Protein AF-A0AAD7RV57-F1 (afdb_monomer)

Sequence (319 aa):
MTLAKDLRTLCASGGFTLTKWTSHNRKVLMSIPEEQRAKETKNLDLSSEALPVERALGIQWDTETDAFTYSIKLPDKPMTRRGILAVVNSIYDPLGLLAPVILPAKLLLKDLCKEQSGWDEDISEKHAEDWKGWTEDVTYLSNFQVNRCLKPADFGTHCFSAVAPLLGCLRVTIPRLELTAAVVAVKIDKMLHQELQVPLQPSTFWTDSTTVLRYIDNDTARFKTFVANRINVIREATKPSQWKYVRTTENPADLPSRGLKAKSLAQSRTWIDGPSFLLNNECDWPSNPCKGRKAFKTTLRSRTRRQSTQSKSKRTKNQ

InterPro domains:
  IPR008042 Retrotransposon Pao-like, RNAseH-like domain [PF05380] (80-152)
  IPR008042 Retrotransposon Pao-like, RNAseH-like domain [PF05380] (164-209)

Foldseek 3Di:
DVVLVVVQVVCVVVVDHAAQDAALDLVSVVVDDLRRHRPQPSPDPSVPDAGDFDDDPNFTARSPQQKTADQQDFDDAAQFLQRLVNRLVVGDDPPCLCLLLSLQSVVLSVVQVVDPDDRPDHDDPVSVVVSVVSVVQQNLSRLAIDRNDPQDPPNDQEAAAEQEQADPDDDPDPPLVQLVSLLVSLVVVVVCCVPDPGHYDDYAYEDQDPVNLCLLPDPDDDDDPSSVVSSCSNVVRDHSVSYFYDHCVQRLSCSSVVHDGSNVSSVDCCNPVGGPCVVPPPVSDDHHPDDDPDPPPPPPPDPPPDDDPDDDDDDDDDD

Solvent-accessible surface area (backbone atoms only — not comparable to full-atom values): 19426 Å² total; per-residue (Å²): 106,66,66,65,55,50,51,50,52,57,36,43,76,74,74,40,82,80,61,59,50,81,63,58,45,58,72,52,50,70,74,47,59,57,90,30,30,22,84,83,58,43,83,52,54,77,90,82,54,82,58,58,76,46,71,56,100,83,38,40,27,35,27,63,81,41,23,35,42,39,86,66,78,77,67,93,58,60,72,15,59,50,30,49,52,52,43,61,67,67,60,83,57,94,83,51,84,53,35,30,48,52,39,48,57,55,49,49,53,55,54,56,70,71,46,92,70,58,56,84,37,75,57,57,71,70,58,47,53,57,48,51,61,44,62,66,34,50,48,38,33,52,71,27,71,44,68,65,62,90,71,52,95,81,57,62,87,60,43,85,41,74,51,68,34,74,63,46,71,79,96,72,65,68,71,62,54,51,42,48,26,51,39,50,39,52,52,51,51,52,47,48,66,71,69,44,96,59,63,63,45,85,59,41,36,49,40,60,48,69,65,51,53,50,57,60,65,48,88,82,70,89,60,59,69,73,59,40,55,44,44,47,61,40,55,77,77,44,59,58,87,35,56,40,47,37,56,67,94,55,38,47,43,39,41,34,61,72,42,40,55,24,59,52,55,49,72,44,56,42,78,78,76,38,48,72,56,75,80,46,59,80,90,72,42,73,73,62,82,77,90,71,92,68,80,84,78,82,75,75,80,74,82,74,81,79,77,83,82,78,84,87,83,78,89,87,82,87,132

Nearest PDB structures (foldseek):
  3hst-assembly4_D  TM=6.458E-01  e=9.819E-01  Mycobacterium tuberculosis
  3aly-assembly1_A  TM=7.111E-01  e=1.300E+00  Sulfurisphaera tokodaii str. 7
  2ehg-assembly1_A  TM=6.676E-01  e=2.412E+00  Sulfurisphaera tokodaii str. 7
  3ij6-assembly2_D  TM=2.768E-01  e=4.476E+00  Lactobacillus acidophilus

pLDDT: mean 80.18, std 18.53, range [30.14, 96.25]

Organism: NCBI:txid143900

Secondary structure (DSSP, 8-state):
-HHHHHHHHHHHHTT-----B--S-HHHHHTS-GGGB-TTTTT--TTTSPPPEEEETTEEEETTTTEEE----PPP--SBHHHHHHHHHHS--TT-TTHHHHHHHHHHHHHHTTSS--TTSBPPHHHHHHHHHHHHHHGGGGG-EEES-SS-TT--S-B--EE-------SS-HHHHHHHHHHHHHHHHHHHHHH--S-BPPPEEEES-HHHHHHHH-SS----HHHHHHHHHHHHH--GGGEEE--TTT-GGGHHHH---HHHHHH--HHHH--GGGGS-GGGSPPPPP-----------------------------

Radius of gyration: 27.33 Å; Cα contacts (8 Å, |Δi|>4): 360; chains: 1; bounding box: 65×41×107 Å

Mean predicted aligned error: 10.88 Å

Structure (mmCIF, N/CA/C/O backbone):
data_AF-A0AAD7RV57-F1
#
_entry.id   AF-A0AAD7RV57-F1
#
loop_
_atom_site.group_PDB
_atom_site.id
_atom_site.type_symbol
_atom_site.label_atom_id
_atom_site.label_alt_id
_atom_site.label_comp_id
_atom_site.label_asym_id
_atom_site.label_entity_id
_atom_site.label_seq_id
_atom_site.pdbx_PDB_ins_code
_atom_site.Cartn_x
_atom_site.Cartn_y
_atom_site.Cartn_z
_atom_site.occupancy
_atom_site.B_iso_or_equiv
_atom_site.auth_seq_id
_atom_site.auth_comp_id
_atom_site.auth_asym_id
_atom_site.auth_atom_id
_atom_site.pdbx_PDB_model_num
ATOM 1 N N . MET A 1 1 ? 18.052 -3.430 -23.032 1.00 62.06 1 MET A N 1
ATOM 2 C CA . MET A 1 1 ? 17.769 -4.172 -24.284 1.00 62.06 1 MET A CA 1
ATOM 3 C C . MET A 1 1 ? 18.071 -5.664 -24.152 1.00 62.06 1 MET A C 1
ATOM 5 O O . MET A 1 1 ? 17.270 -6.447 -24.639 1.00 62.06 1 MET A O 1
ATOM 9 N N . THR A 1 2 ? 19.140 -6.065 -23.453 1.00 80.56 2 THR A N 1
ATOM 10 C CA . THR A 1 2 ? 19.534 -7.476 -23.246 1.00 80.56 2 THR A CA 1
ATOM 11 C C . THR A 1 2 ? 18.401 -8.346 -22.689 1.00 80.56 2 THR A C 1
ATOM 13 O O . THR A 1 2 ? 17.998 -9.292 -23.347 1.00 80.56 2 THR A O 1
ATOM 16 N N . LEU A 1 3 ? 17.756 -7.926 -21.591 1.00 85.62 3 LEU A N 1
ATOM 17 C CA . LEU A 1 3 ? 16.675 -8.693 -20.952 1.00 85.62 3 LEU A CA 1
ATOM 18 C C . LEU A 1 3 ? 15.520 -9.071 -21.898 1.00 85.62 3 LEU A C 1
ATOM 20 O O . LEU A 1 3 ? 15.051 -10.203 -21.875 1.00 85.62 3 LEU A O 1
ATOM 24 N N . ALA A 1 4 ? 15.058 -8.142 -22.742 1.00 88.94 4 ALA A N 1
ATOM 25 C CA . ALA A 1 4 ? 13.959 -8.416 -23.670 1.00 88.94 4 ALA A CA 1
ATOM 26 C C . ALA A 1 4 ? 14.358 -9.456 -24.731 1.00 88.94 4 ALA A C 1
ATOM 28 O O . ALA A 1 4 ? 13.564 -10.327 -25.082 1.00 88.94 4 ALA A O 1
ATOM 29 N N . LYS A 1 5 ? 15.604 -9.392 -25.216 1.00 89.12 5 LYS A N 1
ATOM 30 C CA . LYS A 1 5 ? 16.160 -10.368 -26.159 1.00 89.12 5 LYS A CA 1
ATOM 31 C C . LYS A 1 5 ? 16.337 -11.740 -25.503 1.00 89.12 5 LYS A C 1
ATOM 33 O O . LYS A 1 5 ? 15.949 -12.747 -26.097 1.00 89.12 5 LYS A O 1
ATOM 38 N N . ASP A 1 6 ? 16.877 -11.770 -24.290 1.00 91.56 6 ASP A N 1
ATOM 39 C CA . ASP A 1 6 ? 17.134 -13.002 -23.544 1.00 91.56 6 ASP A CA 1
ATOM 40 C C . ASP A 1 6 ? 15.821 -13.721 -23.219 1.00 91.56 6 ASP A C 1
ATOM 42 O O . ASP A 1 6 ? 15.696 -14.912 -23.490 1.00 91.56 6 ASP A O 1
ATOM 46 N N . LEU A 1 7 ? 14.800 -12.987 -22.756 1.00 91.88 7 LEU A N 1
ATOM 47 C CA . LEU A 1 7 ? 13.459 -13.527 -22.505 1.00 91.88 7 LEU A CA 1
ATOM 48 C C . LEU A 1 7 ? 12.824 -14.116 -23.765 1.00 91.88 7 LEU A C 1
ATOM 50 O O . LEU A 1 7 ? 12.290 -15.221 -23.722 1.00 91.88 7 LEU A O 1
ATOM 54 N N . ARG A 1 8 ? 12.898 -13.412 -24.902 1.00 92.81 8 ARG A N 1
ATOM 55 C CA . ARG A 1 8 ? 12.378 -13.930 -26.179 1.00 92.81 8 ARG A CA 1
ATOM 56 C C . ARG A 1 8 ? 13.078 -15.222 -26.583 1.00 92.81 8 ARG A C 1
ATOM 58 O O . ARG A 1 8 ? 12.408 -16.159 -26.997 1.00 92.81 8 ARG A O 1
ATOM 65 N N . THR A 1 9 ? 14.399 -15.272 -26.436 1.00 93.06 9 THR A N 1
ATOM 66 C CA . THR A 1 9 ? 15.207 -16.446 -26.793 1.00 93.06 9 THR A CA 1
ATOM 67 C C . THR A 1 9 ? 14.899 -17.630 -25.873 1.00 93.06 9 THR A C 1
ATOM 69 O O . THR A 1 9 ? 14.686 -18.741 -26.353 1.00 93.06 9 THR A O 1
ATOM 72 N N . LEU A 1 10 ? 14.812 -17.387 -24.562 1.00 94.44 10 LEU A N 1
ATOM 73 C CA . LEU A 1 10 ? 14.512 -18.402 -23.553 1.00 94.44 10 LEU A CA 1
ATOM 74 C C . LEU A 1 10 ? 13.093 -18.964 -23.695 1.00 94.44 10 LEU A C 1
ATOM 76 O O . LEU A 1 10 ? 12.896 -20.171 -23.642 1.00 94.44 10 LEU A O 1
ATOM 80 N N . CYS A 1 11 ? 12.085 -18.114 -23.890 1.00 93.50 11 CYS A N 1
ATOM 81 C CA . CYS A 1 11 ? 10.720 -18.594 -24.095 1.00 93.50 11 CYS A CA 1
ATOM 82 C C . CYS A 1 11 ? 10.583 -19.339 -25.429 1.00 93.50 11 CYS A C 1
ATOM 84 O O . CYS A 1 11 ? 9.924 -20.378 -25.475 1.00 93.50 11 CYS A O 1
ATOM 86 N N . ALA A 1 12 ? 11.257 -18.869 -26.485 1.00 93.62 12 ALA A N 1
ATOM 87 C CA . ALA A 1 12 ? 11.251 -19.537 -27.782 1.00 93.62 12 ALA A CA 1
ATOM 88 C C . ALA A 1 12 ? 11.889 -20.933 -27.729 1.00 93.62 12 ALA A C 1
ATOM 90 O O . ALA A 1 12 ? 11.384 -21.838 -28.389 1.00 93.62 12 ALA A O 1
ATOM 91 N N . SER A 1 13 ? 12.936 -21.148 -26.919 1.00 95.00 13 SER A N 1
ATOM 92 C CA . SER A 1 13 ? 13.522 -22.488 -26.746 1.00 95.00 13 SER A CA 1
ATOM 93 C C . SER A 1 13 ? 12.560 -23.475 -26.072 1.00 95.00 13 SER A C 1
ATOM 95 O O . SER A 1 13 ? 12.643 -24.674 -26.321 1.00 95.00 13 SER A O 1
ATOM 97 N N . GLY A 1 14 ? 11.606 -22.973 -25.283 1.00 93.88 14 GLY A N 1
ATOM 98 C CA . GLY A 1 14 ? 10.484 -23.740 -24.739 1.00 93.88 14 GLY A CA 1
ATOM 99 C C . GLY A 1 14 ? 9.255 -23.823 -25.656 1.00 93.88 14 GLY A C 1
ATOM 100 O O . GLY A 1 14 ? 8.228 -24.338 -25.225 1.00 93.88 14 GLY A O 1
ATOM 101 N N . GLY A 1 15 ? 9.315 -23.296 -26.886 1.00 93.50 15 GLY A N 1
ATOM 102 C CA . GLY A 1 15 ? 8.188 -23.265 -27.827 1.00 93.50 15 GLY A CA 1
ATOM 103 C C . GLY A 1 15 ? 7.163 -22.149 -27.577 1.00 93.50 15 GLY A C 1
ATOM 104 O O . GLY A 1 15 ? 6.107 -22.128 -28.208 1.00 93.50 15 GLY A O 1
ATOM 105 N N . PHE A 1 16 ? 7.454 -21.198 -26.685 1.00 93.88 16 PHE A N 1
ATOM 106 C CA . PHE A 1 16 ? 6.561 -20.088 -26.357 1.00 93.88 16 PHE A CA 1
ATOM 107 C C . PHE A 1 16 ? 6.946 -18.815 -27.113 1.00 93.88 16 PHE A C 1
ATOM 109 O O . PHE A 1 16 ? 8.045 -18.282 -26.958 1.00 93.88 16 PHE A O 1
ATOM 116 N N . THR A 1 17 ? 6.003 -18.265 -27.880 1.00 91.75 17 THR A N 1
ATOM 117 C CA . THR A 1 17 ? 6.162 -16.942 -28.501 1.00 91.75 17 THR A CA 1
ATOM 118 C C . THR A 1 17 ? 5.508 -15.880 -27.627 1.00 91.75 17 THR A C 1
ATOM 120 O O . THR A 1 17 ? 4.286 -15.840 -27.488 1.00 91.75 17 THR A O 1
ATOM 123 N N . LEU A 1 18 ? 6.322 -15.003 -27.040 1.00 90.94 18 LEU A N 1
ATOM 124 C CA . LEU A 1 18 ? 5.828 -13.875 -26.253 1.00 90.94 18 LEU A CA 1
ATOM 125 C C . LEU A 1 18 ? 5.182 -12.828 -27.169 1.00 90.94 18 LEU A C 1
ATOM 127 O O . LEU A 1 18 ? 5.792 -12.380 -28.140 1.00 90.94 18 LEU A O 1
ATOM 131 N N . THR A 1 19 ? 3.963 -12.419 -26.830 1.00 90.38 19 THR A N 1
ATOM 132 C CA . THR A 1 19 ? 3.172 -11.409 -27.551 1.00 90.38 19 THR A CA 1
ATOM 133 C C . THR A 1 19 ? 2.664 -10.347 -26.577 1.00 90.38 19 THR A C 1
ATOM 135 O O . THR A 1 19 ? 2.817 -10.497 -25.365 1.00 90.38 19 THR A O 1
ATOM 138 N N . LYS A 1 20 ? 2.046 -9.282 -27.104 1.00 88.06 20 LYS A N 1
ATOM 139 C CA . LYS A 1 20 ? 1.523 -8.141 -26.336 1.00 88.06 20 LYS A CA 1
ATOM 140 C C . LYS A 1 20 ? 2.600 -7.417 -25.522 1.00 88.06 20 LYS A C 1
ATOM 142 O O . LYS A 1 20 ? 2.400 -7.082 -24.358 1.00 88.06 20 LYS A O 1
ATOM 147 N N . TRP A 1 21 ? 3.761 -7.198 -26.134 1.00 90.38 21 TRP A N 1
ATOM 148 C CA . TRP A 1 21 ? 4.841 -6.441 -25.512 1.00 90.38 21 TRP A CA 1
ATOM 149 C C . TRP A 1 21 ? 4.466 -4.968 -25.341 1.00 90.38 21 TRP A C 1
ATOM 151 O O . TRP A 1 21 ? 4.062 -4.312 -26.301 1.00 90.38 21 TRP A O 1
ATOM 161 N N . THR A 1 22 ? 4.709 -4.460 -24.136 1.00 88.56 22 THR A N 1
ATOM 162 C CA . THR A 1 22 ? 4.532 -3.061 -23.738 1.00 88.56 22 THR A CA 1
ATOM 163 C C . THR A 1 22 ? 5.742 -2.637 -22.903 1.00 88.56 22 THR A C 1
ATOM 165 O O . THR A 1 22 ? 6.264 -3.426 -22.113 1.00 88.56 22 THR A O 1
ATOM 168 N N . SER A 1 23 ? 6.223 -1.403 -23.062 1.00 88.88 23 SER A N 1
ATOM 169 C CA . SER A 1 23 ? 7.308 -0.853 -22.244 1.00 88.88 23 SER A CA 1
ATOM 170 C C . SER A 1 23 ? 7.237 0.666 -22.206 1.00 88.88 23 SER A C 1
ATOM 172 O O . SER A 1 23 ? 6.900 1.275 -23.215 1.00 88.88 23 SER A O 1
ATOM 174 N N . HIS A 1 24 ? 7.661 1.273 -21.095 1.00 87.81 24 HIS A N 1
ATOM 175 C CA . HIS A 1 24 ? 7.904 2.717 -21.055 1.00 87.81 24 HIS A CA 1
ATOM 176 C C . HIS A 1 24 ? 9.093 3.129 -21.939 1.00 87.81 24 HIS A C 1
ATOM 178 O O . HIS A 1 24 ? 9.282 4.294 -22.283 1.00 87.81 24 HIS A O 1
ATOM 184 N N . ASN A 1 25 ? 9.999 2.190 -22.241 1.00 88.62 25 ASN A N 1
ATOM 185 C CA . ASN A 1 25 ? 11.234 2.499 -22.939 1.00 88.62 25 ASN A CA 1
ATOM 186 C C . ASN A 1 25 ? 11.037 2.292 -24.441 1.00 88.62 25 ASN A C 1
ATOM 188 O O . ASN A 1 25 ? 11.063 1.160 -24.932 1.00 88.62 25 ASN A O 1
ATOM 192 N N . ARG A 1 26 ? 10.913 3.399 -25.180 1.00 89.06 26 ARG A N 1
ATOM 193 C CA . ARG A 1 26 ? 10.733 3.403 -26.641 1.00 89.06 26 ARG A CA 1
ATOM 194 C C . ARG A 1 26 ? 11.808 2.591 -27.373 1.00 89.06 26 ARG A C 1
ATOM 196 O O . ARG A 1 26 ? 11.480 1.835 -28.280 1.00 89.06 26 ARG A O 1
ATOM 203 N N . LYS A 1 27 ? 13.072 2.635 -26.924 1.00 88.88 27 LYS A N 1
ATOM 204 C CA . LYS A 1 27 ? 14.164 1.835 -27.522 1.00 88.88 27 LYS A CA 1
ATOM 205 C C . LYS A 1 27 ? 13.927 0.333 -27.360 1.00 88.88 27 LYS A C 1
ATOM 207 O O . LYS A 1 27 ? 14.255 -0.445 -28.249 1.00 88.88 27 LYS A O 1
ATOM 212 N N . VAL A 1 28 ? 13.355 -0.083 -26.227 1.00 89.56 28 VAL A N 1
ATOM 213 C CA . VAL A 1 28 ? 12.977 -1.485 -26.005 1.00 89.56 28 VAL A CA 1
ATOM 214 C C . VAL A 1 28 ? 11.819 -1.865 -26.924 1.00 89.56 28 VAL A C 1
ATOM 216 O O . VAL A 1 28 ? 11.938 -2.879 -27.603 1.00 89.56 28 VAL A O 1
ATOM 219 N N . LEU A 1 29 ? 10.761 -1.051 -27.023 1.00 88.62 29 LEU A N 1
ATOM 220 C CA . LEU A 1 29 ? 9.632 -1.314 -27.930 1.00 88.62 29 LEU A CA 1
ATOM 221 C C . LEU A 1 29 ? 10.055 -1.410 -29.400 1.00 88.62 29 LEU A C 1
ATOM 223 O O . LEU A 1 29 ? 9.644 -2.342 -30.087 1.00 88.62 29 LEU A O 1
ATOM 227 N N . MET A 1 30 ? 10.929 -0.511 -29.862 1.00 87.81 30 MET A N 1
ATOM 228 C CA . MET A 1 30 ? 11.472 -0.536 -31.227 1.00 87.81 30 MET A CA 1
ATOM 229 C C . MET A 1 30 ? 12.250 -1.826 -31.529 1.00 87.81 30 MET A C 1
ATOM 231 O O . MET A 1 30 ? 12.250 -2.290 -32.664 1.00 87.81 30 MET A O 1
ATOM 235 N N . SER A 1 31 ? 12.878 -2.443 -30.521 1.00 90.44 31 SER A N 1
ATOM 236 C CA . SER A 1 31 ? 13.574 -3.731 -30.681 1.00 90.44 31 SER A CA 1
ATOM 237 C C . SER A 1 31 ? 12.637 -4.948 -30.781 1.00 90.44 31 SER A C 1
ATOM 239 O O . SER A 1 31 ? 13.087 -6.055 -31.099 1.00 90.44 31 SER A O 1
ATOM 241 N N . ILE A 1 32 ? 11.342 -4.770 -30.496 1.00 90.75 32 ILE A N 1
ATOM 242 C CA . ILE A 1 32 ? 10.323 -5.818 -30.597 1.00 90.75 32 ILE A CA 1
ATOM 243 C C . ILE A 1 32 ? 9.623 -5.735 -31.967 1.00 90.75 32 ILE A C 1
ATOM 245 O O . ILE A 1 32 ? 9.208 -4.637 -32.353 1.00 90.75 32 ILE A O 1
ATOM 249 N N . PRO A 1 33 ? 9.442 -6.865 -32.684 1.00 89.38 33 PRO A N 1
ATOM 250 C CA . PRO A 1 33 ? 8.653 -6.915 -33.917 1.00 89.38 33 PRO A CA 1
ATOM 251 C C . PRO A 1 33 ? 7.221 -6.421 -33.707 1.00 89.38 33 PRO A C 1
ATOM 253 O O . PRO A 1 33 ? 6.613 -6.710 -32.675 1.00 89.38 33 PRO A O 1
ATOM 256 N N . GLU A 1 34 ? 6.668 -5.708 -34.684 1.00 86.25 34 GLU A N 1
ATOM 257 C CA . GLU A 1 34 ? 5.338 -5.089 -34.597 1.00 86.25 34 GLU A CA 1
ATOM 258 C C . GLU A 1 34 ? 4.221 -6.102 -34.344 1.00 86.25 34 GLU A C 1
ATOM 260 O O . GLU A 1 34 ? 3.280 -5.829 -33.600 1.00 86.25 34 GLU A O 1
ATOM 265 N N . GLU A 1 35 ? 4.347 -7.318 -34.870 1.00 86.94 35 GLU A N 1
ATOM 266 C CA . GLU A 1 35 ? 3.370 -8.391 -34.684 1.00 86.94 35 GLU A CA 1
ATOM 267 C C . GLU A 1 35 ? 3.291 -8.867 -33.230 1.00 86.94 35 GLU A C 1
ATOM 269 O O . GLU A 1 35 ? 2.273 -9.423 -32.817 1.00 86.94 35 GLU A O 1
ATOM 274 N N . GLN A 1 36 ? 4.358 -8.647 -32.456 1.00 88.00 36 GLN A N 1
ATOM 275 C CA . GLN A 1 36 ? 4.469 -9.062 -31.060 1.00 88.00 36 GLN A CA 1
ATOM 276 C C . GLN A 1 36 ? 4.114 -7.933 -30.081 1.00 88.00 36 GLN A C 1
ATOM 278 O O . GLN A 1 36 ? 3.953 -8.210 -28.892 1.00 88.00 36 GLN A O 1
ATOM 283 N N . ARG A 1 37 ? 3.965 -6.682 -30.534 1.00 88.06 37 ARG A N 1
ATOM 284 C CA . ARG A 1 37 ? 3.593 -5.537 -29.680 1.00 88.06 37 ARG A CA 1
ATOM 285 C C . ARG A 1 37 ? 2.132 -5.623 -29.215 1.00 88.06 37 ARG A C 1
ATOM 287 O O . ARG A 1 37 ? 1.322 -6.352 -29.793 1.00 88.06 37 ARG A O 1
ATOM 294 N N . ALA A 1 38 ? 1.797 -4.924 -28.130 1.00 84.50 38 ALA A N 1
ATOM 295 C CA . ALA A 1 38 ? 0.408 -4.769 -27.693 1.00 84.50 38 ALA A CA 1
ATOM 296 C C . ALA A 1 38 ? -0.426 -4.039 -28.758 1.00 84.50 38 ALA A C 1
ATOM 298 O O . ALA A 1 38 ? 0.108 -3.308 -29.591 1.00 84.50 38 ALA A O 1
ATOM 299 N N . LYS A 1 39 ? -1.744 -4.259 -28.764 1.00 80.56 39 LYS A N 1
ATOM 300 C CA . LYS A 1 39 ? -2.635 -3.787 -29.837 1.00 80.56 39 LYS A CA 1
ATOM 301 C C . LYS A 1 39 ? -2.590 -2.261 -29.967 1.00 80.56 39 LYS A C 1
ATOM 303 O O . LYS A 1 39 ? -2.605 -1.736 -31.074 1.00 80.56 39 LYS A O 1
ATOM 308 N N . GLU A 1 40 ? -2.493 -1.591 -28.832 1.00 76.75 40 GLU A N 1
ATOM 309 C CA . GLU A 1 40 ? -2.460 -0.150 -28.642 1.00 76.75 40 GLU A CA 1
ATOM 310 C C . GLU A 1 40 ? -1.118 0.465 -29.079 1.00 76.75 40 GLU A C 1
ATOM 312 O O . GLU A 1 40 ? -1.075 1.628 -29.458 1.00 76.75 40 GLU A O 1
ATOM 317 N N . THR A 1 41 ? -0.029 -0.316 -29.087 1.00 66.50 41 THR A N 1
ATOM 318 C CA . THR A 1 41 ? 1.321 0.122 -29.507 1.00 66.50 41 THR A CA 1
ATOM 319 C C . THR A 1 41 ? 1.734 -0.395 -30.888 1.00 66.50 41 THR A C 1
ATOM 321 O O . THR A 1 41 ? 2.799 -0.037 -31.389 1.00 66.50 41 THR A O 1
ATOM 324 N N . LYS A 1 42 ? 0.913 -1.241 -31.521 1.00 64.88 42 LYS A N 1
ATOM 325 C CA . LYS A 1 42 ? 1.237 -1.908 -32.789 1.00 64.88 42 LYS A CA 1
ATOM 326 C C . LYS A 1 42 ? 1.329 -0.948 -33.978 1.00 64.88 42 LYS A C 1
ATOM 328 O O . LYS A 1 42 ? 2.211 -1.123 -34.805 1.00 64.88 42 LYS A O 1
ATOM 333 N N . ASN A 1 43 ? 0.453 0.053 -34.034 1.00 67.88 43 ASN A N 1
ATOM 334 C CA . ASN A 1 43 ? 0.377 1.026 -35.134 1.00 67.88 43 ASN A CA 1
ATOM 335 C C . ASN A 1 43 ? 0.831 2.433 -34.713 1.00 67.88 43 ASN A C 1
ATOM 337 O O . ASN A 1 43 ? 0.542 3.395 -35.416 1.00 67.88 43 ASN A O 1
ATOM 341 N N . LEU A 1 44 ? 1.455 2.550 -33.540 1.00 67.12 44 LEU A N 1
ATOM 342 C CA . LEU A 1 44 ? 1.847 3.829 -32.964 1.00 67.12 44 LEU A CA 1
ATOM 343 C C . LEU A 1 44 ? 3.191 4.271 -33.555 1.00 67.12 44 LEU A C 1
ATOM 345 O O . LEU A 1 44 ? 4.153 3.493 -33.539 1.00 67.12 44 LEU A O 1
ATOM 349 N N . ASP A 1 45 ? 3.292 5.518 -34.012 1.00 69.62 45 ASP A N 1
ATOM 350 C CA . ASP A 1 45 ? 4.588 6.109 -34.342 1.00 69.62 45 ASP A CA 1
ATOM 351 C C . ASP A 1 45 ? 5.336 6.449 -33.048 1.00 69.62 45 ASP A C 1
ATOM 353 O O . ASP A 1 45 ? 5.212 7.526 -32.465 1.00 69.62 45 ASP A O 1
ATOM 357 N N . LEU A 1 46 ? 6.178 5.512 -32.613 1.00 69.19 46 LEU A N 1
ATOM 358 C CA . LEU A 1 46 ? 6.985 5.619 -31.396 1.00 69.19 46 LEU A CA 1
ATOM 359 C C . LEU A 1 46 ? 7.957 6.814 -31.391 1.00 69.19 46 LEU A C 1
ATOM 361 O O . LEU A 1 46 ? 8.584 7.066 -30.359 1.00 69.19 46 LEU A O 1
ATOM 365 N N . SER A 1 47 ? 8.145 7.522 -32.509 1.00 63.91 47 SER A N 1
ATOM 366 C CA . SER A 1 47 ? 9.011 8.702 -32.589 1.00 63.91 47 SER A CA 1
ATOM 367 C C . SER A 1 47 ? 8.288 10.017 -32.290 1.00 63.91 47 SER A C 1
ATOM 369 O O . SER A 1 47 ? 8.924 10.941 -31.782 1.00 63.91 47 SER A O 1
ATOM 371 N N . SER A 1 48 ? 6.977 10.088 -32.531 1.00 59.56 48 SER A N 1
ATOM 372 C CA . SER A 1 48 ? 6.205 11.336 -32.470 1.00 59.56 48 SER A CA 1
ATOM 373 C C . SER A 1 48 ? 4.969 11.258 -31.568 1.00 59.56 48 SER A C 1
ATOM 375 O O . SER A 1 48 ? 4.573 12.269 -30.991 1.00 59.56 48 SER A O 1
ATOM 377 N N . GLU A 1 49 ? 4.402 10.067 -31.368 1.00 74.12 49 GLU A N 1
ATOM 378 C CA . GLU A 1 49 ? 3.174 9.869 -30.601 1.00 74.12 49 GLU A CA 1
ATOM 379 C C . GLU A 1 49 ? 3.457 9.523 -29.129 1.00 74.12 49 GLU A C 1
ATOM 381 O O . GLU A 1 49 ? 4.527 9.018 -28.767 1.00 74.12 49 GLU A O 1
ATOM 386 N N . ALA A 1 50 ? 2.495 9.836 -28.256 1.00 80.31 50 ALA A N 1
ATOM 387 C CA . ALA A 1 50 ? 2.535 9.476 -26.840 1.00 80.31 50 ALA A CA 1
ATOM 388 C C . ALA A 1 50 ? 2.169 7.998 -26.650 1.00 80.31 50 ALA A C 1
ATOM 390 O O . ALA A 1 50 ? 1.260 7.484 -27.307 1.00 80.31 50 ALA A O 1
ATOM 391 N N . LEU A 1 51 ? 2.861 7.320 -25.738 1.00 82.56 51 LEU A N 1
ATOM 392 C CA . LEU A 1 51 ? 2.578 5.932 -25.406 1.00 82.56 51 LEU A CA 1
ATOM 393 C C . LEU A 1 51 ? 1.220 5.796 -24.680 1.00 82.56 51 LEU A C 1
ATOM 395 O O . LEU A 1 51 ? 0.796 6.705 -23.962 1.00 82.56 51 LEU A O 1
ATOM 399 N N . PRO A 1 52 ? 0.506 4.670 -24.859 1.00 85.38 52 PRO A N 1
ATOM 400 C CA . PRO A 1 52 ? -0.842 4.502 -24.330 1.00 85.38 52 PRO A CA 1
ATOM 401 C C . PRO A 1 52 ? -0.867 4.229 -22.820 1.00 85.38 52 PRO A C 1
ATOM 403 O O . PRO A 1 52 ? 0.109 3.788 -22.207 1.00 85.38 52 PRO A O 1
ATOM 406 N N . VAL A 1 53 ? -2.046 4.409 -22.226 1.00 83.56 53 VAL A N 1
ATOM 407 C CA . VAL A 1 53 ? -2.343 3.894 -20.885 1.00 83.56 53 VAL A CA 1
ATOM 408 C C . VAL A 1 53 ? -2.767 2.434 -20.996 1.00 83.56 53 VAL A C 1
ATOM 410 O O . VAL A 1 53 ? -3.734 2.102 -21.678 1.00 83.56 53 VAL A O 1
ATOM 413 N N . GLU A 1 54 ? -2.064 1.575 -20.275 1.00 87.81 54 GLU A N 1
ATOM 414 C CA . GLU A 1 54 ? -2.244 0.127 -20.258 1.00 87.81 54 GLU A CA 1
ATOM 415 C C . GLU A 1 54 ? -2.720 -0.355 -18.887 1.00 87.81 54 GLU A C 1
ATOM 417 O O . GLU A 1 54 ? -2.972 0.435 -17.974 1.00 87.81 54 GLU A O 1
ATOM 422 N N . ARG A 1 55 ? -2.865 -1.673 -18.717 1.00 85.44 55 ARG A N 1
ATOM 423 C CA . ARG A 1 55 ? -3.091 -2.276 -17.396 1.00 85.44 55 ARG A CA 1
ATOM 424 C C . ARG A 1 55 ? -1.953 -3.204 -17.002 1.00 85.44 55 ARG A C 1
ATOM 426 O O . ARG A 1 55 ? -1.633 -4.144 -17.721 1.00 85.44 55 ARG A O 1
ATOM 433 N N . ALA A 1 56 ? -1.421 -3.009 -15.800 1.00 84.19 56 ALA A N 1
ATOM 434 C CA . ALA A 1 56 ? -0.469 -3.914 -15.166 1.00 84.19 56 ALA A CA 1
ATOM 435 C C . ALA A 1 56 ? -1.053 -4.409 -13.836 1.00 84.19 56 ALA A C 1
ATOM 437 O O . ALA A 1 56 ? -1.443 -3.615 -12.983 1.00 84.19 56 ALA A O 1
ATOM 438 N N . LEU A 1 57 ? -1.178 -5.733 -13.681 1.00 81.50 57 LEU A N 1
ATOM 439 C CA . LEU A 1 57 ? -1.812 -6.380 -12.515 1.00 81.50 57 LEU A CA 1
ATOM 440 C C . LEU A 1 57 ? -3.244 -5.881 -12.212 1.00 81.50 57 LEU A C 1
ATOM 442 O O . LEU A 1 57 ? -3.721 -5.978 -11.083 1.00 81.50 57 LEU A O 1
ATOM 446 N N . GLY A 1 58 ? -3.935 -5.354 -13.228 1.00 82.75 58 GLY A N 1
ATOM 447 C CA . GLY A 1 58 ? -5.286 -4.793 -13.129 1.00 82.75 58 GLY A CA 1
ATOM 448 C C . GLY A 1 58 ? -5.354 -3.302 -12.768 1.00 82.75 58 GLY A C 1
ATOM 449 O O . GLY A 1 58 ? -6.442 -2.736 -12.855 1.00 82.75 58 GLY A O 1
ATOM 450 N N . ILE A 1 59 ? -4.227 -2.661 -12.433 1.00 87.12 59 ILE A N 1
ATOM 451 C CA . ILE A 1 59 ? -4.109 -1.209 -12.199 1.00 87.12 59 ILE A CA 1
ATOM 452 C C . ILE A 1 59 ? -3.766 -0.510 -13.523 1.00 87.12 59 ILE A C 1
ATOM 454 O O . ILE A 1 59 ? -3.086 -1.102 -14.364 1.00 87.12 59 ILE A O 1
ATOM 458 N N . GLN A 1 60 ? -4.233 0.727 -13.726 1.00 90.88 60 GLN A N 1
ATOM 459 C CA . GLN A 1 60 ? -3.843 1.514 -14.898 1.00 90.88 60 GLN A CA 1
ATOM 460 C C . GLN A 1 60 ? -2.377 1.938 -14.799 1.00 90.88 60 GLN A C 1
ATOM 462 O O . GLN A 1 60 ? -1.916 2.411 -13.763 1.00 90.88 60 GLN A O 1
ATOM 467 N N . TRP A 1 61 ? -1.651 1.755 -15.891 1.00 92.19 61 TRP A N 1
ATOM 468 C CA . TRP A 1 61 ? -0.249 2.103 -16.031 1.00 92.19 61 TRP A CA 1
ATOM 469 C C . TRP A 1 61 ? -0.107 3.046 -17.217 1.00 92.19 61 TRP A C 1
ATOM 471 O O . TRP A 1 61 ? -0.323 2.650 -18.360 1.00 92.19 61 TRP A O 1
ATOM 481 N N . ASP A 1 62 ? 0.243 4.294 -16.937 1.00 90.75 62 ASP A N 1
ATOM 482 C CA . ASP A 1 62 ? 0.684 5.226 -17.961 1.00 90.75 62 ASP A CA 1
ATOM 483 C C . ASP A 1 62 ? 2.108 4.846 -18.378 1.00 90.75 62 ASP A C 1
ATOM 485 O O . ASP A 1 62 ? 3.064 4.949 -17.601 1.00 90.75 62 ASP A O 1
ATOM 489 N N . THR A 1 63 ? 2.227 4.330 -19.601 1.00 90.50 63 THR A N 1
ATOM 490 C CA . THR A 1 63 ? 3.502 3.838 -20.116 1.00 90.50 63 THR A CA 1
ATOM 491 C C . THR A 1 63 ? 4.418 4.972 -20.561 1.00 90.50 63 THR A C 1
ATOM 493 O O . THR A 1 63 ? 5.623 4.759 -20.603 1.00 90.50 63 THR A O 1
ATOM 496 N N . GLU A 1 64 ? 3.908 6.179 -20.820 1.00 90.56 64 GLU A N 1
ATOM 497 C CA . GLU A 1 64 ? 4.750 7.330 -21.162 1.00 90.56 64 GLU A CA 1
ATOM 498 C C . GLU A 1 64 ? 5.508 7.827 -19.925 1.00 90.56 64 GLU A C 1
ATOM 500 O O . GLU A 1 64 ? 6.724 8.010 -19.962 1.00 90.56 64 GLU A O 1
ATOM 505 N N . THR A 1 65 ? 4.799 7.994 -18.807 1.00 89.94 65 THR A N 1
ATOM 506 C CA . THR A 1 65 ? 5.365 8.532 -17.555 1.00 89.94 65 THR A CA 1
ATOM 507 C C . THR A 1 65 ? 5.940 7.464 -16.620 1.00 89.94 65 THR A C 1
ATOM 509 O O . THR A 1 65 ? 6.577 7.788 -15.619 1.00 89.94 65 THR A O 1
ATOM 512 N N . ASP A 1 66 ? 5.737 6.186 -16.941 1.00 91.88 66 ASP A N 1
ATOM 513 C CA . ASP A 1 66 ? 6.045 5.033 -16.093 1.00 91.88 66 ASP A CA 1
ATOM 514 C C . ASP A 1 66 ? 5.407 5.085 -14.690 1.00 91.88 66 ASP A C 1
ATOM 516 O O . ASP A 1 66 ? 6.018 4.725 -13.676 1.00 91.88 66 ASP A O 1
ATOM 520 N N . ALA A 1 67 ? 4.146 5.512 -14.630 1.00 91.88 67 ALA A N 1
ATOM 521 C CA . ALA A 1 67 ? 3.409 5.679 -13.383 1.00 91.88 67 ALA A CA 1
ATOM 522 C C . ALA A 1 67 ? 2.101 4.880 -13.361 1.00 91.88 67 ALA A C 1
ATOM 524 O O . ALA A 1 67 ? 1.412 4.714 -14.367 1.00 91.88 67 ALA A O 1
ATOM 525 N N . PHE A 1 68 ? 1.735 4.389 -12.179 1.00 92.44 68 PHE A N 1
ATOM 526 C CA . PHE A 1 68 ? 0.381 3.931 -11.909 1.00 92.44 68 PHE A CA 1
ATOM 527 C C . PHE A 1 68 ? -0.547 5.133 -11.751 1.00 92.44 68 PHE A C 1
ATOM 529 O O . PHE A 1 68 ? -0.251 6.042 -10.972 1.00 92.44 68 PHE A O 1
ATOM 536 N N . THR A 1 69 ? -1.673 5.102 -12.456 1.00 91.75 69 THR A N 1
ATOM 537 C CA . THR A 1 69 ? -2.711 6.142 -12.459 1.00 91.75 69 THR A CA 1
ATOM 538 C C . THR A 1 69 ? -4.073 5.535 -12.102 1.00 91.75 69 THR A C 1
ATOM 540 O O . THR A 1 69 ? -4.226 4.311 -12.068 1.00 91.75 69 THR A O 1
ATOM 543 N N . TYR A 1 70 ? -5.070 6.369 -11.777 1.00 88.31 70 TYR A N 1
ATOM 544 C CA . TYR A 1 70 ? -6.355 5.887 -11.249 1.00 88.31 70 TYR A CA 1
ATOM 545 C C . TYR A 1 70 ? -7.561 6.647 -11.802 1.00 88.31 70 TYR A C 1
ATOM 547 O O . TYR A 1 70 ? -7.972 7.663 -11.261 1.00 88.31 70 TYR A O 1
ATOM 555 N N . SER A 1 71 ? -8.218 6.119 -12.831 1.00 82.94 71 SER A N 1
ATOM 556 C CA . SER A 1 71 ? -9.505 6.640 -13.301 1.00 82.94 71 SER A CA 1
ATOM 557 C C . SER A 1 71 ? -10.653 6.039 -12.488 1.00 82.94 71 SER A C 1
ATOM 559 O O . SER A 1 71 ? -11.089 4.910 -12.731 1.00 82.94 71 SER A O 1
ATOM 561 N N . ILE A 1 72 ? -11.148 6.794 -11.504 1.00 82.81 72 ILE A N 1
ATOM 562 C CA . ILE A 1 72 ? -12.251 6.356 -10.643 1.00 82.81 72 ILE A CA 1
ATOM 563 C C . ILE A 1 72 ? -13.587 6.774 -11.259 1.00 82.81 72 ILE A C 1
ATOM 565 O O . ILE A 1 72 ? -13.976 7.939 -11.214 1.00 82.81 72 ILE A O 1
ATOM 569 N N . LYS A 1 73 ? -14.309 5.798 -11.815 1.00 85.94 73 LYS A N 1
ATOM 570 C CA . LYS A 1 73 ? -15.708 5.946 -12.238 1.00 85.94 73 LYS A CA 1
ATOM 571 C C . LYS A 1 73 ? -16.583 5.139 -11.291 1.00 85.94 73 LYS A C 1
ATOM 573 O O . LYS A 1 73 ? -16.604 3.912 -11.371 1.00 85.94 73 LYS A O 1
ATOM 578 N N . LEU A 1 74 ? -17.263 5.822 -10.375 1.00 89.94 74 LEU A N 1
ATOM 579 C CA . LEU A 1 74 ? -18.131 5.154 -9.410 1.00 89.94 74 LEU A CA 1
ATOM 580 C C . LEU A 1 74 ? -19.419 4.681 -10.101 1.00 89.94 74 LEU A C 1
ATOM 582 O O . LEU A 1 74 ? -19.994 5.439 -10.885 1.00 89.94 74 LEU A O 1
ATOM 586 N N . PRO A 1 75 ? -19.886 3.450 -9.833 1.00 92.31 75 PRO A N 1
ATOM 587 C CA . PRO A 1 75 ? -21.173 3.004 -10.336 1.00 92.31 75 PRO A CA 1
ATOM 588 C C . PRO A 1 75 ? -22.301 3.750 -9.619 1.00 92.31 75 PRO A C 1
ATOM 590 O O . PRO A 1 75 ? -22.259 3.912 -8.400 1.00 92.31 75 PRO A O 1
ATOM 593 N N . ASP A 1 76 ? -23.333 4.136 -10.367 1.00 93.75 76 ASP A N 1
ATOM 594 C CA . ASP A 1 76 ? -24.555 4.679 -9.779 1.00 93.75 76 ASP A CA 1
ATOM 595 C C . ASP A 1 76 ? -25.289 3.571 -9.009 1.00 93.75 76 ASP A C 1
ATOM 597 O O . ASP A 1 76 ? -25.599 2.499 -9.555 1.00 93.75 76 ASP A O 1
ATOM 601 N N . LYS A 1 77 ? -25.469 3.783 -7.704 1.00 95.25 77 LYS A N 1
ATOM 602 C CA . LYS A 1 77 ? -26.043 2.808 -6.777 1.00 95.25 77 LYS A CA 1
ATOM 603 C C . LYS A 1 77 ? -26.910 3.507 -5.731 1.00 95.25 77 LYS A C 1
ATOM 605 O O . LYS A 1 77 ? -26.540 4.585 -5.269 1.00 95.25 77 LYS A O 1
ATOM 610 N N . PRO A 1 78 ? -28.007 2.859 -5.292 1.00 94.38 78 PRO A N 1
ATOM 611 C CA . PRO A 1 78 ? -28.824 3.358 -4.192 1.00 94.38 78 PRO A CA 1
ATOM 612 C C . PRO A 1 78 ? -28.000 3.607 -2.929 1.00 94.38 78 PRO A C 1
ATOM 614 O O . PRO A 1 78 ? -27.014 2.910 -2.673 1.00 94.38 78 PRO A O 1
ATOM 617 N N . MET A 1 79 ? -28.442 4.554 -2.104 1.00 94.25 79 MET A N 1
ATOM 618 C CA . MET A 1 79 ? -27.775 4.926 -0.854 1.00 94.25 79 MET A CA 1
ATOM 619 C C . MET A 1 79 ? -28.136 3.964 0.288 1.00 94.25 79 MET A C 1
ATOM 621 O O . MET A 1 79 ? -28.568 4.354 1.368 1.00 94.25 79 MET A O 1
ATOM 625 N N . THR A 1 80 ? -27.933 2.677 0.014 1.00 95.56 80 THR A N 1
ATOM 626 C CA . THR A 1 80 ? -28.177 1.549 0.912 1.00 95.56 80 THR A CA 1
ATOM 627 C C . THR A 1 80 ? -26.853 0.887 1.275 1.00 95.56 80 THR A C 1
ATOM 629 O O . THR A 1 80 ? -25.841 1.042 0.579 1.00 95.56 80 THR A O 1
ATOM 632 N N . ARG A 1 81 ? -26.835 0.072 2.337 1.00 95.19 81 ARG A N 1
ATOM 633 C CA . ARG A 1 81 ? -25.632 -0.687 2.726 1.00 95.19 81 ARG A CA 1
ATOM 634 C C . ARG A 1 81 ? -25.092 -1.531 1.561 1.00 95.19 81 ARG A C 1
ATOM 636 O O . ARG A 1 81 ? -23.878 -1.588 1.351 1.00 95.19 81 ARG A O 1
ATOM 643 N N . ARG A 1 82 ? -25.977 -2.168 0.782 1.00 96.00 82 ARG A N 1
ATOM 644 C CA . ARG A 1 82 ? -25.602 -2.954 -0.405 1.00 96.00 82 ARG A CA 1
ATOM 645 C C . ARG A 1 82 ? -25.021 -2.079 -1.514 1.00 96.00 82 ARG A C 1
ATOM 647 O O . ARG A 1 82 ? -24.026 -2.471 -2.125 1.00 96.00 82 ARG A O 1
ATOM 654 N N . GLY A 1 83 ? -25.616 -0.916 -1.772 1.00 96.25 83 GLY A N 1
ATOM 655 C CA . GLY A 1 83 ? -25.130 0.019 -2.786 1.00 96.25 83 GLY A CA 1
ATOM 656 C C . GLY A 1 83 ? -23.730 0.539 -2.465 1.00 96.25 83 GLY A C 1
ATOM 657 O O . GLY A 1 83 ? -22.829 0.426 -3.297 1.00 96.25 83 GLY A O 1
ATOM 658 N N . ILE A 1 84 ? -23.512 0.981 -1.224 1.00 95.75 84 ILE A N 1
ATOM 659 C CA . ILE A 1 84 ? -22.197 1.416 -0.732 1.00 95.75 84 ILE A CA 1
ATOM 660 C C . ILE A 1 84 ? -21.167 0.289 -0.866 1.00 95.75 84 ILE A C 1
ATOM 662 O O . ILE A 1 84 ? -20.071 0.510 -1.380 1.00 95.75 84 ILE A O 1
ATOM 666 N N . LEU A 1 85 ? -21.513 -0.939 -0.464 1.00 95.44 85 LEU A N 1
ATOM 667 C CA . LEU A 1 85 ? -20.618 -2.092 -0.589 1.00 95.44 85 LEU A CA 1
ATOM 668 C C . LEU A 1 85 ? -20.208 -2.339 -2.048 1.00 95.44 85 LEU A C 1
ATOM 670 O O . LEU A 1 85 ? -19.041 -2.627 -2.317 1.00 95.44 85 LEU A O 1
ATOM 674 N N . ALA A 1 86 ? -21.151 -2.220 -2.985 1.00 95.88 86 ALA A N 1
ATOM 675 C CA . ALA A 1 86 ? -20.877 -2.380 -4.408 1.00 95.88 86 ALA A CA 1
ATOM 676 C C . ALA A 1 86 ? -19.919 -1.298 -4.933 1.00 95.88 86 ALA A C 1
ATOM 678 O O . ALA A 1 86 ? -18.976 -1.623 -5.652 1.00 95.88 86 ALA A O 1
ATOM 679 N N . VAL A 1 87 ? -20.117 -0.036 -4.537 1.00 95.12 87 VAL A N 1
ATOM 680 C CA . VAL A 1 87 ? -19.234 1.077 -4.918 1.00 95.12 87 VAL A CA 1
ATOM 681 C C . VAL A 1 87 ? -17.832 0.873 -4.342 1.00 95.12 87 VAL A C 1
ATOM 683 O O . VAL A 1 87 ? -16.861 0.895 -5.093 1.00 95.12 87 VAL A O 1
ATOM 686 N N . VAL A 1 88 ? -17.705 0.586 -3.043 1.00 93.81 88 VAL A N 1
ATOM 687 C CA . VAL A 1 88 ? -16.400 0.378 -2.387 1.00 93.81 88 VAL A CA 1
ATOM 688 C C . VAL A 1 88 ? -15.629 -0.784 -3.015 1.00 93.81 88 VAL A C 1
ATOM 690 O O . VAL A 1 88 ? -14.424 -0.671 -3.224 1.00 93.81 88 VAL A O 1
ATOM 693 N N . ASN A 1 89 ? -16.307 -1.883 -3.357 1.00 91.06 89 ASN A N 1
ATOM 694 C CA . ASN A 1 89 ? -15.670 -3.037 -3.998 1.00 91.06 89 ASN A CA 1
ATOM 695 C C . ASN A 1 89 ? -15.361 -2.840 -5.488 1.00 91.06 89 ASN A C 1
ATOM 697 O O . ASN A 1 89 ? -14.584 -3.614 -6.040 1.00 91.06 89 ASN A O 1
ATOM 701 N N . SER A 1 90 ? -15.939 -1.833 -6.149 1.00 91.25 90 SER A N 1
ATOM 702 C CA . SER A 1 90 ? -15.570 -1.503 -7.532 1.00 91.25 90 SER A CA 1
ATOM 703 C C . SER A 1 90 ? -14.201 -0.825 -7.646 1.00 91.25 90 SER A C 1
ATOM 705 O O . SER A 1 90 ? -13.613 -0.816 -8.727 1.00 91.25 90 SER A O 1
ATOM 707 N N . ILE A 1 91 ? -13.669 -0.286 -6.542 1.00 89.56 91 ILE A N 1
ATOM 708 C CA . ILE A 1 91 ? -12.346 0.337 -6.521 1.00 89.56 91 ILE A CA 1
ATOM 709 C C . ILE A 1 91 ? -11.288 -0.754 -6.354 1.00 89.56 91 ILE A C 1
ATOM 711 O O . ILE A 1 91 ? -11.149 -1.363 -5.292 1.00 89.56 91 ILE A O 1
ATOM 715 N N . TYR A 1 92 ? -10.531 -0.992 -7.422 1.00 87.56 92 TYR A N 1
ATOM 716 C CA . TYR A 1 92 ? -9.483 -2.005 -7.461 1.00 87.56 92 TYR A CA 1
ATOM 717 C C . TYR A 1 92 ? -8.138 -1.429 -6.990 1.00 87.56 92 TYR A C 1
ATOM 719 O O . TYR A 1 92 ? -7.506 -0.654 -7.703 1.00 87.56 92 TYR A O 1
ATOM 727 N N . ASP A 1 93 ? -7.705 -1.821 -5.788 1.00 88.25 93 ASP A N 1
ATOM 728 C CA . ASP A 1 93 ? -6.441 -1.396 -5.164 1.00 88.25 93 ASP A CA 1
ATOM 729 C C . ASP A 1 93 ? -5.696 -2.596 -4.539 1.00 88.25 93 ASP A C 1
ATOM 731 O O . ASP A 1 93 ? -5.699 -2.775 -3.317 1.00 88.25 93 ASP A O 1
ATOM 735 N N . PRO A 1 94 ? -5.090 -3.478 -5.356 1.00 86.88 94 PRO A N 1
ATOM 736 C CA . PRO A 1 94 ? -4.402 -4.669 -4.856 1.00 86.88 94 PRO A CA 1
ATOM 737 C C . PRO A 1 94 ? -3.100 -4.341 -4.110 1.00 86.88 94 PRO A C 1
ATOM 739 O O . PRO A 1 94 ? -2.638 -5.158 -3.317 1.00 86.88 94 PRO A O 1
ATOM 742 N N . LEU A 1 95 ? -2.508 -3.165 -4.353 1.00 85.31 95 LEU A N 1
ATOM 743 C CA . LEU A 1 95 ? -1.255 -2.726 -3.729 1.00 85.31 95 LEU A CA 1
ATOM 744 C C . LEU A 1 95 ? -1.476 -1.896 -2.455 1.00 85.31 95 LEU A C 1
ATOM 746 O O . LEU A 1 95 ? -0.521 -1.618 -1.735 1.00 85.31 95 LEU A O 1
ATOM 750 N N . GLY A 1 96 ? -2.718 -1.501 -2.159 1.00 88.94 96 GLY A N 1
ATOM 751 C CA . GLY A 1 96 ? -3.043 -0.669 -1.002 1.00 88.94 96 GLY A CA 1
ATOM 752 C C . GLY A 1 96 ? -2.613 0.794 -1.150 1.00 88.94 96 GLY A C 1
ATOM 753 O O . GLY A 1 96 ? -2.539 1.506 -0.148 1.00 88.94 96 GLY A O 1
ATOM 754 N N . LEU A 1 97 ? -2.319 1.263 -2.366 1.00 88.81 97 LEU A N 1
ATOM 755 C CA . LEU A 1 97 ? -1.824 2.621 -2.620 1.00 88.81 97 LEU A CA 1
ATOM 756 C C . LEU A 1 97 ? -2.899 3.681 -2.355 1.00 88.81 97 LEU A C 1
ATOM 758 O O . LEU A 1 97 ? -2.572 4.807 -1.986 1.00 88.81 97 LEU A O 1
ATOM 762 N N . LEU A 1 98 ? -4.173 3.307 -2.472 1.00 91.19 98 LEU A N 1
ATOM 763 C CA . LEU A 1 98 ? -5.330 4.162 -2.213 1.00 91.19 98 LEU A CA 1
ATOM 764 C C . LEU A 1 98 ? -5.928 3.936 -0.816 1.00 91.19 98 LEU A C 1
ATOM 766 O O . LEU A 1 98 ? -6.942 4.551 -0.466 1.00 91.19 98 LEU A O 1
ATOM 770 N N . ALA A 1 99 ? -5.315 3.075 0.005 1.00 90.88 99 ALA A N 1
ATOM 771 C CA . ALA A 1 99 ? -5.822 2.708 1.325 1.00 90.88 99 ALA A CA 1
ATOM 772 C C . ALA A 1 99 ? -6.194 3.911 2.218 1.00 90.88 99 ALA A C 1
ATOM 774 O O . ALA A 1 99 ? -7.243 3.824 2.865 1.00 90.88 99 ALA A O 1
ATOM 775 N N . PRO A 1 100 ? -5.448 5.043 2.234 1.00 90.69 100 PRO A N 1
ATOM 776 C CA . PRO A 1 100 ? -5.832 6.222 3.009 1.00 90.69 100 PRO A CA 1
ATOM 777 C C . PRO A 1 100 ? -7.198 6.815 2.680 1.00 90.69 100 PRO A C 1
ATOM 779 O O . PRO A 1 100 ? -7.870 7.342 3.566 1.00 90.69 100 PRO A O 1
ATOM 782 N N . VAL A 1 101 ? -7.618 6.694 1.424 1.00 93.12 101 VAL A N 1
ATOM 783 C CA . VAL A 1 101 ? -8.882 7.238 0.925 1.00 93.12 101 VAL A CA 1
ATOM 784 C C . VAL A 1 101 ? -9.986 6.185 0.987 1.00 93.12 101 VAL A C 1
ATOM 786 O O . VAL A 1 101 ? -11.121 6.503 1.327 1.00 93.12 101 VAL A O 1
ATOM 789 N N . ILE A 1 102 ? -9.675 4.914 0.712 1.00 92.25 102 ILE A N 1
ATOM 790 C CA . ILE A 1 102 ? -10.673 3.831 0.684 1.00 92.25 102 ILE A CA 1
ATOM 791 C C . ILE A 1 102 ? -11.083 3.388 2.097 1.00 92.25 102 ILE A C 1
ATOM 793 O O . ILE A 1 102 ? -12.237 3.009 2.320 1.00 92.25 102 ILE A O 1
ATOM 797 N N . LEU A 1 103 ? -10.162 3.398 3.070 1.00 91.38 103 LEU A N 1
ATOM 798 C CA . LEU A 1 103 ? -10.442 2.858 4.404 1.00 91.38 103 LEU A CA 1
ATOM 799 C C . LEU A 1 103 ? -11.594 3.578 5.132 1.00 91.38 103 LEU A C 1
ATOM 801 O O . LEU A 1 103 ? -12.424 2.866 5.699 1.00 91.38 103 LEU A O 1
ATOM 805 N N . PRO A 1 104 ? -11.738 4.919 5.080 1.00 91.69 104 PRO A N 1
ATOM 806 C CA . PRO A 1 104 ? -12.913 5.617 5.610 1.00 91.69 104 PRO A CA 1
ATOM 807 C C . PRO A 1 104 ? -14.254 5.053 5.125 1.00 91.69 104 PRO A C 1
ATOM 809 O O . PRO A 1 104 ? -15.139 4.810 5.942 1.00 91.69 104 PRO A O 1
ATOM 812 N N . ALA A 1 105 ? -14.390 4.737 3.835 1.00 93.50 105 ALA A N 1
ATOM 813 C CA . ALA A 1 105 ? -15.613 4.132 3.305 1.00 93.50 105 ALA A CA 1
ATOM 814 C C . ALA A 1 105 ? -15.851 2.709 3.839 1.00 93.50 105 ALA A C 1
ATOM 816 O O . ALA A 1 105 ? -16.981 2.325 4.145 1.00 93.50 105 ALA A O 1
ATOM 817 N N . LYS A 1 106 ? -14.784 1.923 4.028 1.00 91.94 106 LYS A N 1
ATOM 818 C CA . LYS A 1 106 ? -14.876 0.603 4.679 1.00 91.94 106 LYS A CA 1
ATOM 819 C C . LYS A 1 106 ? -15.247 0.713 6.163 1.00 91.94 106 LYS A C 1
ATOM 821 O O . LYS A 1 106 ? -15.932 -0.167 6.685 1.00 91.94 106 LYS A O 1
ATOM 826 N N . LEU A 1 107 ? -14.813 1.771 6.851 1.00 90.94 107 LEU A N 1
ATOM 827 C CA . LEU A 1 107 ? -15.210 2.051 8.233 1.00 90.94 107 LEU A CA 1
ATOM 828 C C . LEU A 1 107 ? -16.677 2.475 8.319 1.00 90.94 107 LEU A C 1
ATOM 830 O O . LEU A 1 107 ? -17.382 1.965 9.185 1.00 90.94 107 LEU A O 1
ATOM 834 N N . LEU A 1 108 ? -17.150 3.299 7.382 1.00 92.25 108 LEU A N 1
ATOM 835 C CA . LEU A 1 108 ? -18.567 3.636 7.258 1.00 92.25 108 LEU A CA 1
ATOM 836 C C . LEU A 1 108 ? -19.419 2.373 7.071 1.00 92.25 108 LEU A C 1
ATOM 838 O O . LEU A 1 108 ? -20.364 2.154 7.820 1.00 92.25 108 LEU A O 1
ATOM 842 N N . LEU A 1 109 ? -19.033 1.478 6.152 1.00 92.06 109 LEU A N 1
ATOM 843 C CA . LEU A 1 109 ? -19.693 0.175 5.978 1.00 92.06 109 LEU A CA 1
ATOM 844 C C . LEU A 1 109 ? -19.717 -0.649 7.269 1.00 92.06 109 LEU A C 1
ATOM 846 O O . LEU A 1 109 ? -20.733 -1.255 7.606 1.00 92.06 109 LEU A O 1
ATOM 850 N N . LYS A 1 110 ? -18.604 -0.671 8.008 1.00 91.50 110 LYS A N 1
ATOM 851 C CA . LYS A 1 110 ? -18.522 -1.359 9.300 1.00 91.50 110 LYS A CA 1
ATOM 852 C C . LYS A 1 110 ? -19.478 -0.755 10.329 1.00 91.50 110 LYS A C 1
ATOM 854 O O . LYS A 1 110 ? -20.023 -1.508 11.135 1.00 91.50 110 LYS A O 1
ATOM 859 N N . ASP A 1 111 ? -19.639 0.562 10.347 1.00 91.38 111 ASP A N 1
ATOM 860 C CA . ASP A 1 111 ? -20.548 1.242 11.266 1.00 91.38 111 ASP A CA 1
ATOM 861 C C . ASP A 1 111 ? -22.010 0.995 10.887 1.00 91.38 111 ASP A C 1
ATOM 863 O O . ASP A 1 111 ? -22.780 0.585 11.754 1.00 91.38 111 ASP A O 1
ATOM 867 N N . LEU A 1 112 ? -22.349 1.053 9.595 1.00 91.50 112 LEU A N 1
ATOM 868 C CA . LEU A 1 112 ? -23.669 0.672 9.083 1.00 91.50 112 LEU A CA 1
ATOM 869 C C . LEU A 1 112 ? -24.041 -0.767 9.454 1.00 91.50 112 LEU A C 1
ATOM 871 O O . LEU A 1 112 ? -25.190 -1.028 9.784 1.00 91.50 112 LEU A O 1
ATOM 875 N N . CYS A 1 113 ? -23.095 -1.711 9.443 1.00 90.25 113 CYS A N 1
ATOM 876 C CA . CYS A 1 113 ? -23.342 -3.099 9.861 1.00 90.25 113 CYS A CA 1
ATOM 877 C C . CYS A 1 113 ? -23.673 -3.265 11.356 1.00 90.25 113 CYS A C 1
ATOM 879 O O . CYS A 1 113 ? -24.100 -4.345 11.758 1.00 90.25 113 CYS A O 1
ATOM 881 N N . LYS A 1 114 ? -23.429 -2.251 12.195 1.00 89.69 114 LYS A N 1
ATOM 882 C CA . LYS A 1 114 ? -23.816 -2.273 13.617 1.00 89.69 114 LYS A CA 1
ATOM 883 C C . LYS A 1 114 ? -25.237 -1.760 13.835 1.00 89.69 114 LYS A C 1
ATOM 885 O O . LYS A 1 114 ? -25.786 -1.966 14.917 1.00 89.69 114 LYS A O 1
ATOM 890 N N . GLU A 1 115 ? -25.803 -1.073 12.849 1.00 85.88 115 GLU A N 1
ATOM 891 C CA . GLU A 1 115 ? -27.191 -0.630 12.872 1.00 85.88 115 GLU A CA 1
ATOM 892 C C . GLU A 1 115 ? -28.134 -1.802 12.569 1.00 85.88 115 GLU A C 1
ATOM 894 O O . GLU A 1 115 ? -27.760 -2.778 11.918 1.00 85.88 115 GLU A O 1
ATOM 899 N N . GLN A 1 116 ? -29.378 -1.704 13.039 1.00 80.62 116 GLN A N 1
ATOM 900 C CA . GLN A 1 116 ? -30.399 -2.740 12.835 1.00 80.62 116 GLN A CA 1
ATOM 901 C C . GLN A 1 116 ? -31.090 -2.651 11.462 1.00 80.62 116 GLN A C 1
ATOM 903 O O . GLN A 1 116 ? -32.006 -3.423 11.200 1.00 80.62 116 GLN A O 1
ATOM 908 N N . SER A 1 117 ? -30.651 -1.740 10.590 1.00 83.12 117 SER A N 1
ATOM 909 C CA . SER A 1 117 ? -31.201 -1.545 9.247 1.00 83.12 117 SER A CA 1
ATOM 910 C C . SER A 1 117 ? -30.881 -2.708 8.302 1.00 83.12 117 SER A C 1
ATOM 912 O O . SER A 1 117 ? -29.832 -3.372 8.394 1.00 83.12 117 SER A O 1
ATOM 914 N N . GLY A 1 118 ? -31.806 -2.952 7.376 1.00 89.06 118 GLY A N 1
ATOM 915 C CA . GLY A 1 118 ? -31.680 -3.922 6.295 1.00 89.06 118 GLY A CA 1
ATOM 916 C C . GLY A 1 118 ? -30.58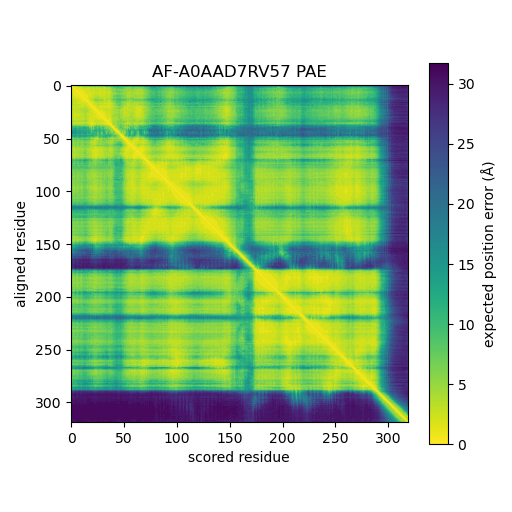8 -3.560 5.280 1.00 89.06 118 GLY A C 1
ATOM 917 O O . GLY A 1 118 ? -30.046 -2.459 5.255 1.00 89.06 118 GLY A O 1
ATOM 918 N N . TRP A 1 119 ? -30.230 -4.512 4.414 1.00 90.69 119 TRP A N 1
ATOM 919 C CA . TRP A 1 119 ? -29.199 -4.303 3.381 1.00 90.69 119 TRP A CA 1
ATOM 920 C C . TRP A 1 119 ? -29.631 -3.368 2.248 1.00 90.69 119 TRP A C 1
ATOM 922 O O . TRP A 1 119 ? -28.777 -2.738 1.619 1.00 90.69 119 TRP A O 1
ATOM 932 N N . ASP A 1 120 ? -30.934 -3.314 2.000 1.00 93.88 120 ASP A N 1
ATOM 933 C CA . ASP A 1 120 ? -31.574 -2.590 0.901 1.00 93.88 120 ASP A CA 1
ATOM 934 C C . ASP A 1 120 ? -32.420 -1.410 1.407 1.00 93.88 120 ASP A C 1
ATOM 936 O O . ASP A 1 120 ? -33.157 -0.803 0.639 1.00 93.88 120 ASP A O 1
ATOM 940 N N . GLU A 1 121 ? -32.296 -1.082 2.694 1.00 93.12 121 GLU A N 1
ATOM 941 C CA . GLU A 1 121 ? -32.894 0.102 3.305 1.00 93.12 121 GLU A CA 1
ATOM 942 C C . GLU A 1 121 ? -31.947 1.297 3.187 1.00 93.12 121 GLU A C 1
ATOM 944 O O . GLU A 1 121 ? -30.716 1.140 3.178 1.00 93.12 121 GLU A O 1
ATOM 949 N N . ASP A 1 122 ? -32.533 2.490 3.107 1.00 93.50 122 ASP A N 1
ATOM 950 C CA . ASP A 1 122 ? -31.783 3.739 3.110 1.00 93.50 122 ASP A CA 1
ATOM 951 C C . ASP A 1 122 ? -31.032 3.914 4.434 1.00 93.50 122 ASP A C 1
ATOM 953 O O . ASP A 1 122 ? -31.517 3.584 5.520 1.00 93.50 122 ASP A O 1
ATOM 957 N N . ILE A 1 123 ? -29.814 4.436 4.336 1.00 93.81 123 ILE A N 1
ATOM 958 C CA . ILE A 1 123 ? -28.984 4.739 5.503 1.00 93.81 123 ILE A CA 1
ATOM 959 C C . ILE A 1 123 ? -29.456 6.016 6.207 1.00 93.81 123 ILE A C 1
ATOM 961 O O . ILE A 1 123 ? -30.144 6.855 5.626 1.00 93.81 123 ILE A O 1
ATOM 965 N N . SER A 1 124 ? -29.036 6.197 7.460 1.00 92.81 124 SER A N 1
ATOM 966 C CA . SER A 1 124 ? -29.323 7.424 8.206 1.00 92.81 124 SER A CA 1
ATOM 967 C C . SER A 1 124 ? -28.760 8.671 7.510 1.00 92.81 124 SER A C 1
ATOM 969 O O . SER A 1 124 ? -27.720 8.621 6.850 1.00 92.81 124 SER A O 1
ATOM 971 N N . GLU A 1 125 ? -29.421 9.815 7.700 1.00 91.62 125 GLU A N 1
ATOM 972 C CA . GLU A 1 125 ? -29.049 11.098 7.081 1.00 91.62 125 GLU A CA 1
ATOM 973 C C . GLU A 1 125 ? -27.580 11.469 7.333 1.00 91.62 125 GLU A C 1
ATOM 975 O O . GLU A 1 125 ? -26.851 11.826 6.411 1.00 91.62 125 GLU A O 1
ATOM 980 N N . LYS A 1 126 ? -27.100 11.247 8.560 1.00 91.75 126 LYS A N 1
ATOM 981 C CA . LYS A 1 126 ? -25.694 11.445 8.922 1.00 91.75 126 LYS A CA 1
ATOM 982 C C . LYS A 1 126 ? -24.739 10.621 8.048 1.00 91.75 126 LYS A C 1
ATOM 984 O O . LYS A 1 126 ? -23.734 11.131 7.566 1.00 91.75 126 LYS A O 1
ATOM 989 N N . HIS A 1 127 ? -25.031 9.336 7.851 1.00 93.94 127 HIS A N 1
ATOM 990 C CA . HIS A 1 127 ? -24.193 8.464 7.030 1.00 93.94 127 HIS A CA 1
ATOM 991 C C . HIS A 1 127 ? -24.304 8.787 5.538 1.00 93.94 127 HIS A C 1
ATOM 993 O O . HIS A 1 127 ? -23.328 8.620 4.808 1.00 93.94 127 HIS A O 1
ATOM 999 N N . ALA A 1 128 ? -25.459 9.285 5.094 1.00 94.50 128 ALA A N 1
ATOM 1000 C CA . ALA A 1 128 ? -25.643 9.797 3.745 1.00 94.50 128 ALA A CA 1
ATOM 1001 C C . ALA A 1 128 ? -24.761 11.022 3.460 1.00 94.50 128 ALA A C 1
ATOM 1003 O O . ALA A 1 128 ? -24.159 11.090 2.390 1.00 94.50 128 ALA A O 1
ATOM 1004 N N . GLU A 1 129 ? -24.636 11.957 4.404 1.00 94.94 129 GLU A N 1
ATOM 1005 C CA . GLU A 1 129 ? -23.721 13.102 4.283 1.00 94.94 129 GLU A CA 1
ATOM 1006 C C . GLU A 1 129 ? -22.255 12.658 4.200 1.00 94.94 129 GLU A C 1
ATOM 1008 O O . GLU A 1 129 ? -21.543 13.048 3.269 1.00 94.94 129 GLU A O 1
ATOM 1013 N N . ASP A 1 130 ? -21.822 11.784 5.118 1.00 93.69 130 ASP A N 1
ATOM 1014 C CA . ASP A 1 130 ? -20.463 11.224 5.124 1.00 93.69 130 ASP A CA 1
ATOM 1015 C C . ASP A 1 130 ? -20.146 10.503 3.800 1.00 93.69 130 ASP A C 1
ATOM 1017 O O . ASP A 1 130 ? -19.058 10.660 3.235 1.00 93.69 130 ASP A O 1
ATOM 1021 N N . TRP A 1 131 ? -21.105 9.725 3.285 1.00 95.75 131 TRP A N 1
ATOM 1022 C CA . TRP A 1 131 ? -20.972 8.995 2.027 1.00 95.75 131 TRP A CA 1
ATOM 1023 C C . TRP A 1 131 ? -20.865 9.930 0.825 1.00 95.75 131 TRP A C 1
ATOM 1025 O O . TRP A 1 131 ? -19.924 9.795 0.043 1.00 95.75 131 TRP A O 1
ATOM 1035 N N . LYS A 1 132 ? -21.769 10.911 0.699 1.00 95.44 132 LYS A N 1
ATOM 1036 C CA . LYS A 1 132 ? -21.741 11.901 -0.391 1.00 95.44 132 LYS A CA 1
ATOM 1037 C C . LYS A 1 132 ? -20.411 12.649 -0.418 1.00 95.44 132 LYS A C 1
ATOM 1039 O O . LYS A 1 132 ? -19.732 12.664 -1.447 1.00 95.44 132 LYS A O 1
ATOM 1044 N N . GLY A 1 133 ? -19.978 13.155 0.739 1.00 94.44 133 GLY A N 1
ATOM 1045 C CA . GLY A 1 133 ? -18.704 13.859 0.870 1.00 94.44 133 GLY A CA 1
ATOM 1046 C C . GLY A 1 133 ? -17.479 12.986 0.571 1.00 94.44 133 GLY A C 1
ATOM 1047 O O . GLY A 1 133 ? -16.431 13.510 0.194 1.00 94.44 133 GLY A O 1
ATOM 1048 N N . TRP 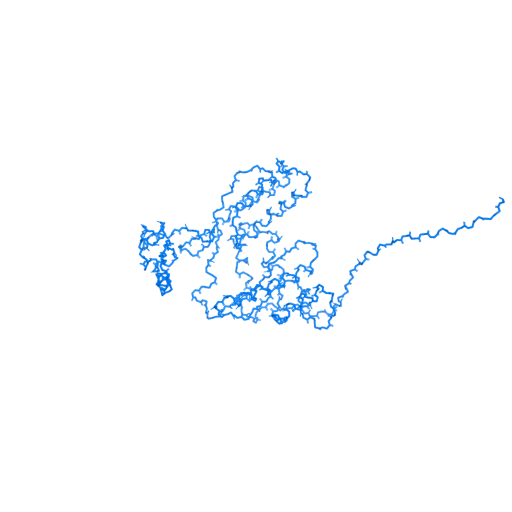A 1 134 ? -17.575 11.663 0.727 1.00 95.38 134 TRP A N 1
ATOM 1049 C CA . TRP A 1 134 ? -16.535 10.733 0.287 1.00 95.38 134 TRP A CA 1
ATOM 1050 C C . TRP A 1 134 ? -16.596 10.461 -1.223 1.00 95.38 134 TRP A C 1
ATOM 1052 O O . TRP A 1 134 ? -15.553 10.465 -1.873 1.00 95.38 134 TRP A O 1
ATOM 1062 N N . THR A 1 135 ? -17.788 10.270 -1.801 1.00 94.44 135 THR A N 1
ATOM 1063 C CA . THR A 1 135 ? -17.952 10.012 -3.245 1.00 94.44 135 THR A CA 1
ATOM 1064 C C . THR A 1 135 ? -17.515 11.186 -4.119 1.00 94.44 135 THR A C 1
ATOM 1066 O O . THR A 1 135 ? -16.978 10.965 -5.199 1.00 94.44 135 THR A O 1
ATOM 1069 N N . GLU A 1 136 ? -17.688 12.423 -3.650 1.00 93.25 136 GLU A N 1
ATOM 1070 C CA . GLU A 1 136 ? -17.182 13.621 -4.332 1.00 93.25 136 GLU A CA 1
ATOM 1071 C C . GLU A 1 136 ? -15.664 13.770 -4.186 1.00 93.25 136 GLU A C 1
ATOM 1073 O O . GLU A 1 136 ? -14.975 14.214 -5.100 1.00 93.25 136 GLU A O 1
ATOM 1078 N N . ASP A 1 137 ? -15.114 13.400 -3.030 1.00 93.69 137 ASP A N 1
ATOM 1079 C CA . ASP A 1 137 ? -13.680 13.507 -2.783 1.00 93.69 137 ASP A CA 1
ATOM 1080 C C . ASP A 1 137 ? -12.902 12.438 -3.566 1.00 93.69 137 ASP A C 1
ATOM 1082 O O . ASP A 1 137 ? -11.905 12.746 -4.211 1.00 93.69 137 ASP A O 1
ATOM 1086 N N . VAL A 1 138 ? -13.373 11.189 -3.607 1.00 92.56 138 VAL A N 1
ATOM 1087 C CA . VAL A 1 138 ? -12.638 10.078 -4.239 1.00 92.56 138 VAL A CA 1
ATOM 1088 C C . VAL A 1 138 ? -12.372 10.293 -5.737 1.00 92.56 138 VAL A C 1
ATOM 1090 O O . VAL A 1 138 ? -11.399 9.751 -6.262 1.00 92.56 138 VAL A O 1
ATOM 1093 N N . THR A 1 139 ? -13.146 11.133 -6.435 1.00 90.38 139 THR A N 1
ATOM 1094 C CA . THR A 1 139 ? -12.896 11.453 -7.853 1.00 90.38 139 THR A CA 1
ATOM 1095 C C . THR A 1 139 ? -11.579 12.203 -8.072 1.00 90.38 139 THR A C 1
ATOM 1097 O O . THR A 1 139 ? -10.981 12.083 -9.146 1.00 90.38 139 THR A O 1
ATOM 1100 N N . TYR A 1 140 ? -11.070 12.917 -7.056 1.00 91.19 140 TYR A N 1
ATOM 1101 C CA . TYR A 1 140 ? -9.765 13.593 -7.105 1.00 91.19 140 TYR A CA 1
ATOM 1102 C C . TYR A 1 140 ? -8.580 12.622 -7.200 1.00 91.19 140 TYR A C 1
ATOM 1104 O O . TYR A 1 140 ? -7.484 13.051 -7.564 1.00 91.19 140 TYR A O 1
ATOM 1112 N N . LEU A 1 141 ? -8.783 11.322 -6.947 1.00 89.25 141 LEU A N 1
ATOM 1113 C CA . LEU A 1 141 ? -7.759 10.297 -7.177 1.00 89.25 141 LEU A CA 1
ATOM 1114 C C . LEU A 1 141 ? -7.329 10.190 -8.645 1.00 89.25 141 LEU A C 1
ATOM 1116 O O . LEU A 1 141 ? -6.242 9.691 -8.908 1.00 89.25 141 LEU A O 1
ATOM 1120 N N . SER A 1 142 ? -8.114 10.725 -9.585 1.00 87.62 142 SER A N 1
ATOM 1121 C CA . SER A 1 142 ? -7.709 10.828 -10.995 1.00 87.62 142 SER A CA 1
ATOM 112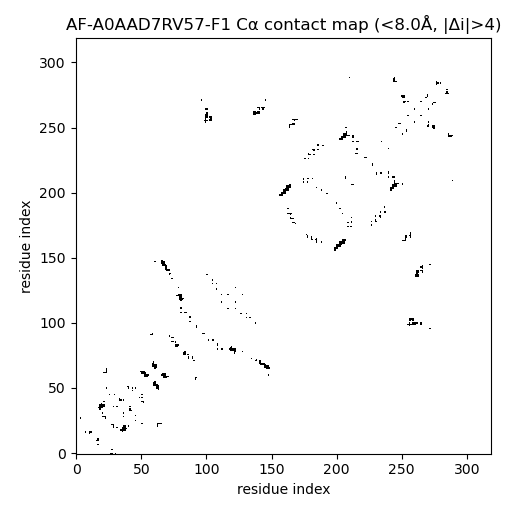2 C C . SER A 1 142 ? -6.452 11.675 -11.207 1.00 87.62 142 SER A C 1
ATOM 1124 O O . SER A 1 142 ? -5.765 11.499 -12.206 1.00 87.62 142 SER A O 1
ATOM 1126 N N . ASN A 1 143 ? -6.122 12.549 -10.250 1.00 89.31 143 ASN A N 1
ATOM 1127 C CA . ASN A 1 143 ? -4.907 13.365 -10.259 1.00 89.31 143 ASN A CA 1
ATOM 1128 C C . ASN A 1 143 ? -3.754 12.725 -9.465 1.00 89.31 143 ASN A C 1
ATOM 1130 O O . ASN A 1 143 ? -2.686 13.323 -9.343 1.00 89.31 143 ASN A O 1
ATOM 1134 N N . PHE A 1 144 ? -3.973 11.554 -8.863 1.00 90.38 144 PHE A N 1
ATOM 1135 C CA . PHE A 1 144 ? -2.968 10.852 -8.077 1.00 90.38 144 PHE A CA 1
ATOM 1136 C C . PHE A 1 144 ? -2.211 9.852 -8.949 1.00 90.38 144 PHE A C 1
ATOM 1138 O O . PHE A 1 144 ? -2.809 9.064 -9.682 1.00 90.38 144 PHE A O 1
ATOM 1145 N N . GLN A 1 145 ? -0.886 9.865 -8.829 1.00 91.19 145 GLN A N 1
ATOM 1146 C CA . GLN A 1 145 ? -0.006 8.961 -9.555 1.00 91.19 145 GLN A CA 1
ATOM 1147 C C . GLN A 1 145 ? 1.145 8.489 -8.672 1.00 91.19 145 GLN A C 1
ATOM 1149 O O . GLN A 1 145 ? 1.626 9.223 -7.805 1.00 91.19 145 GLN A O 1
ATOM 1154 N N . VAL A 1 146 ? 1.600 7.262 -8.912 1.00 90.38 146 VAL A N 1
ATOM 1155 C CA . VAL A 1 146 ? 2.719 6.649 -8.188 1.00 90.38 146 VAL A CA 1
ATOM 1156 C C . VAL A 1 146 ? 3.689 6.061 -9.198 1.00 90.38 146 VAL A C 1
ATOM 1158 O O . VAL A 1 146 ? 3.274 5.296 -10.063 1.00 90.38 146 VAL A O 1
ATOM 1161 N N . ASN A 1 147 ? 4.978 6.380 -9.081 1.00 90.06 147 ASN A N 1
ATOM 1162 C CA . ASN A 1 147 ? 6.002 5.805 -9.953 1.00 90.06 147 ASN A CA 1
ATOM 1163 C C . ASN A 1 147 ? 5.965 4.276 -9.849 1.00 90.06 147 ASN A C 1
ATOM 1165 O O . ASN A 1 147 ? 6.035 3.722 -8.750 1.00 90.06 147 ASN A O 1
ATOM 1169 N N . ARG A 1 148 ? 5.863 3.587 -10.990 1.00 88.75 148 ARG A N 1
ATOM 1170 C CA . ARG A 1 148 ? 5.798 2.120 -11.020 1.00 88.75 148 ARG A CA 1
ATOM 1171 C C . ARG A 1 148 ? 7.122 1.502 -10.575 1.00 88.75 148 ARG A C 1
ATOM 1173 O O . ARG A 1 148 ? 7.137 0.459 -9.922 1.00 88.75 148 ARG A O 1
ATOM 1180 N N . CYS A 1 149 ? 8.235 2.128 -10.950 1.00 83.06 149 CYS A N 1
ATOM 1181 C CA . CYS A 1 149 ? 9.562 1.666 -10.583 1.00 83.06 149 CYS A CA 1
ATOM 1182 C C . CYS A 1 149 ? 9.988 2.233 -9.222 1.00 83.06 149 CYS A C 1
ATOM 1184 O O . CYS A 1 149 ? 10.259 3.424 -9.096 1.00 83.06 149 CYS A O 1
ATOM 1186 N N . LEU A 1 150 ? 10.104 1.360 -8.219 1.00 72.06 150 LEU A N 1
ATOM 1187 C CA . LEU A 1 150 ? 10.634 1.715 -6.894 1.00 72.06 150 LEU A CA 1
ATOM 1188 C C . LEU A 1 150 ? 12.169 1.822 -6.871 1.00 72.06 150 LEU A C 1
ATOM 1190 O O . LEU A 1 150 ? 12.729 2.368 -5.927 1.00 72.06 150 LEU A O 1
ATOM 1194 N N . LYS A 1 151 ? 12.848 1.307 -7.906 1.00 71.38 151 LYS A N 1
ATOM 1195 C CA . LYS A 1 151 ? 14.303 1.374 -8.082 1.00 71.38 151 LYS A CA 1
ATOM 1196 C C . LYS A 1 151 ? 14.643 2.200 -9.334 1.00 71.38 151 LYS A C 1
ATOM 1198 O O . LYS A 1 151 ? 14.784 1.617 -10.413 1.00 71.38 151 LYS A O 1
ATOM 1203 N N . PRO A 1 152 ? 14.748 3.534 -9.239 1.00 65.56 152 PRO A N 1
ATOM 1204 C CA . PRO A 1 152 ? 15.134 4.357 -10.382 1.00 65.56 152 PRO A CA 1
ATOM 1205 C C . PRO A 1 152 ? 16.560 4.034 -10.877 1.00 65.56 152 PRO A C 1
ATOM 1207 O O . PRO A 1 152 ? 17.319 3.307 -10.236 1.00 65.56 152 PRO A O 1
ATOM 1210 N N . ALA A 1 153 ? 16.909 4.491 -12.081 1.00 63.00 153 ALA A N 1
ATOM 1211 C CA . ALA A 1 153 ? 18.137 4.069 -12.771 1.00 63.00 153 ALA A CA 1
ATOM 1212 C C . ALA A 1 153 ? 19.437 4.506 -12.063 1.00 63.00 153 ALA A C 1
ATOM 1214 O O . ALA A 1 153 ? 20.481 3.886 -12.251 1.00 63.00 153 ALA A O 1
ATOM 1215 N N . ASP A 1 154 ? 19.356 5.556 -11.252 1.00 62.56 154 ASP A N 1
ATOM 1216 C CA . ASP A 1 154 ? 20.398 6.117 -10.390 1.00 62.56 154 ASP A CA 1
ATOM 1217 C C . ASP A 1 154 ? 20.425 5.497 -8.983 1.00 62.56 154 ASP A C 1
ATOM 1219 O O . ASP A 1 154 ? 21.331 5.770 -8.194 1.00 62.56 154 ASP A O 1
ATOM 1223 N N . PHE A 1 155 ? 19.467 4.623 -8.665 1.00 59.47 155 PHE A N 1
ATOM 1224 C CA . PHE A 1 155 ? 19.435 3.882 -7.413 1.00 59.47 155 PHE A CA 1
ATOM 1225 C C . PHE A 1 155 ? 20.589 2.874 -7.434 1.00 59.47 155 PHE A C 1
ATOM 1227 O O . PHE A 1 155 ? 20.538 1.869 -8.152 1.00 59.47 155 PHE A O 1
ATOM 1234 N N . GLY A 1 156 ? 21.663 3.202 -6.707 1.00 58.53 156 GLY A N 1
ATOM 1235 C CA . GLY A 1 156 ? 22.931 2.473 -6.704 1.00 58.53 156 GLY A CA 1
ATOM 1236 C C . GLY A 1 156 ? 22.821 0.990 -6.323 1.00 58.53 156 GLY A C 1
ATOM 1237 O O . GLY A 1 156 ? 21.751 0.386 -6.250 1.00 58.53 156 GLY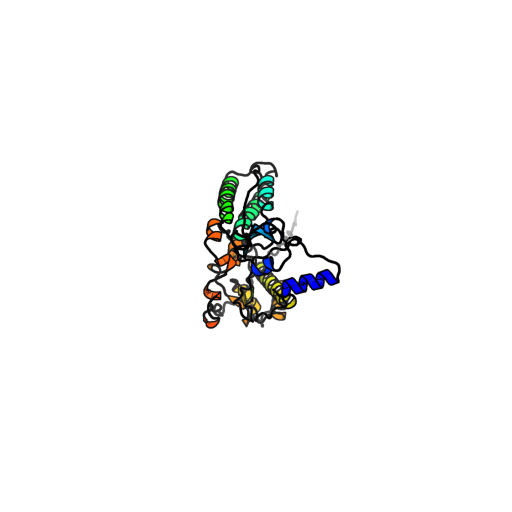 A O 1
ATOM 1238 N N . THR A 1 157 ? 23.960 0.356 -6.058 1.00 53.00 157 THR A N 1
ATOM 1239 C CA . THR A 1 157 ? 24.026 -1.099 -5.818 1.00 53.00 157 THR A CA 1
ATOM 1240 C C . THR A 1 157 ? 23.289 -1.549 -4.549 1.00 53.00 157 THR A C 1
ATOM 1242 O O . THR A 1 157 ? 23.078 -2.739 -4.361 1.00 53.00 157 THR A O 1
ATOM 1245 N N . HIS A 1 158 ? 22.870 -0.629 -3.682 1.00 50.75 158 HIS A N 1
ATOM 1246 C CA . HIS A 1 158 ? 22.348 -0.915 -2.352 1.00 50.75 158 HIS A CA 1
ATOM 1247 C C . HIS A 1 158 ? 20.976 -0.269 -2.148 1.00 50.75 158 HIS A C 1
ATOM 1249 O O . HIS A 1 158 ? 20.843 0.945 -2.267 1.00 50.75 158 HIS A O 1
ATOM 1255 N N . CYS A 1 159 ? 19.957 -1.080 -1.844 1.00 50.56 159 CYS A N 1
ATOM 1256 C CA . CYS A 1 159 ? 18.606 -0.585 -1.569 1.00 50.56 159 CYS A CA 1
ATOM 1257 C C . CYS A 1 159 ? 18.386 -0.411 -0.062 1.00 50.56 159 CYS A C 1
ATOM 1259 O O . CYS A 1 159 ? 18.599 -1.357 0.696 1.00 50.56 159 CYS A O 1
ATOM 1261 N N . PHE A 1 160 ? 17.920 0.765 0.362 1.00 48.44 160 PHE A N 1
ATOM 1262 C CA . PHE A 1 160 ? 17.460 0.986 1.733 1.00 48.44 160 PHE A CA 1
ATOM 1263 C C . PHE A 1 160 ? 16.069 0.373 1.913 1.00 48.44 160 PHE A C 1
ATOM 1265 O O . PHE A 1 160 ? 15.130 0.731 1.204 1.00 48.44 160 PHE A O 1
ATOM 1272 N N . SER A 1 161 ? 15.933 -0.552 2.863 1.00 47.25 161 SER A N 1
ATOM 1273 C CA . SER A 1 161 ? 14.640 -1.097 3.275 1.00 47.25 161 SER A CA 1
ATOM 1274 C C . SER A 1 161 ? 14.184 -0.380 4.546 1.00 47.25 161 SER A C 1
ATOM 1276 O O . SER A 1 161 ? 14.705 -0.609 5.642 1.00 47.25 161 SER A O 1
ATOM 1278 N N . ALA A 1 162 ? 13.223 0.530 4.399 1.00 48.09 162 ALA A N 1
ATOM 1279 C CA . ALA A 1 162 ? 12.475 1.084 5.519 1.00 48.09 162 ALA A CA 1
ATOM 1280 C C . ALA A 1 162 ? 11.102 0.408 5.543 1.00 48.09 162 ALA A C 1
ATOM 1282 O O . ALA A 1 162 ? 10.227 0.714 4.735 1.00 48.09 162 ALA A O 1
ATOM 1283 N N . VAL A 1 163 ? 10.910 -0.536 6.465 1.00 49.25 163 VAL A N 1
ATOM 1284 C CA . VAL A 1 163 ? 9.621 -1.218 6.625 1.00 49.25 163 VAL A CA 1
ATOM 1285 C C . VAL A 1 163 ? 8.825 -0.492 7.704 1.00 49.25 163 VAL A C 1
ATOM 1287 O O . VAL A 1 163 ? 9.108 -0.616 8.899 1.00 49.25 163 VAL A O 1
ATOM 1290 N N . ALA A 1 164 ? 7.820 0.276 7.284 1.00 43.50 164 ALA A N 1
ATOM 1291 C CA . ALA A 1 164 ? 6.817 0.839 8.180 1.00 43.50 164 ALA A CA 1
ATOM 1292 C C . ALA A 1 164 ? 5.701 -0.205 8.406 1.00 43.50 164 ALA A C 1
ATOM 1294 O O . ALA A 1 164 ? 5.104 -0.677 7.435 1.00 43.50 164 ALA A O 1
ATOM 1295 N N . PRO A 1 165 ? 5.394 -0.608 9.652 1.00 41.00 165 PRO A N 1
ATOM 1296 C CA . PRO A 1 165 ? 4.322 -1.555 9.922 1.00 41.00 165 PRO A CA 1
ATOM 1297 C C . PRO A 1 165 ? 2.973 -0.979 9.488 1.00 41.00 165 PRO A C 1
ATOM 1299 O O . PRO A 1 165 ? 2.499 -0.004 10.062 1.00 41.00 165 PRO A O 1
ATOM 1302 N N . LEU A 1 166 ? 2.311 -1.618 8.525 1.00 43.34 166 LEU A N 1
ATOM 1303 C CA . LEU A 1 166 ? 0.893 -1.389 8.266 1.00 43.34 166 LEU A CA 1
ATOM 1304 C C . LEU A 1 166 ? 0.096 -1.917 9.463 1.00 43.34 166 LEU A C 1
ATOM 1306 O O . LEU A 1 166 ? 0.013 -3.128 9.648 1.00 43.34 166 LEU A O 1
ATOM 1310 N N . LEU A 1 167 ? -0.440 -1.012 10.285 1.00 42.97 167 LEU A N 1
ATOM 1311 C CA . LEU A 1 167 ? -1.770 -1.053 10.915 1.00 42.97 167 LEU A CA 1
ATOM 1312 C C . LEU A 1 167 ? -1.808 -0.077 12.107 1.00 42.97 167 LEU A C 1
ATOM 1314 O O . LEU A 1 167 ? -1.588 -0.466 13.256 1.00 42.97 167 LEU A O 1
ATOM 1318 N N . GLY A 1 168 ? -2.220 1.167 11.864 1.00 39.97 168 GLY A N 1
ATOM 1319 C CA . GLY A 1 168 ? -2.950 1.921 12.882 1.00 39.97 168 GLY A CA 1
ATOM 1320 C C . GLY A 1 168 ? -4.348 1.308 13.021 1.00 39.97 168 GLY A C 1
ATOM 1321 O O . GLY A 1 168 ? -5.218 1.545 12.187 1.00 39.97 168 GLY A O 1
ATOM 1322 N N . CYS A 1 169 ? -4.594 0.453 14.019 1.00 43.56 169 CYS A N 1
ATOM 1323 C CA . CYS A 1 169 ? -5.931 -0.111 14.245 1.00 43.56 169 CYS A CA 1
ATOM 1324 C C . CYS A 1 169 ? -6.591 0.469 15.503 1.00 43.56 169 CYS A C 1
ATOM 1326 O O . CYS A 1 169 ? -6.211 0.171 16.633 1.00 43.56 169 CYS A O 1
ATOM 1328 N N . LEU A 1 170 ? -7.619 1.288 15.252 1.00 41.50 170 LEU A N 1
ATOM 1329 C CA . LEU A 1 170 ? -8.895 1.415 15.969 1.00 41.50 170 LEU A CA 1
ATOM 1330 C C . LEU A 1 170 ? -8.892 1.061 17.471 1.00 41.50 170 LEU A C 1
ATOM 1332 O O . LEU A 1 170 ? -9.292 -0.030 17.864 1.00 41.50 170 LEU A O 1
ATOM 1336 N N . ARG A 1 171 ? -8.542 2.058 18.295 1.00 40.50 171 ARG A N 1
ATOM 1337 C CA . ARG A 1 171 ? -9.008 2.386 19.668 1.00 40.50 171 ARG A CA 1
ATOM 1338 C C . ARG A 1 171 ? -9.190 1.301 20.752 1.00 40.50 171 ARG A C 1
ATOM 1340 O O . ARG A 1 171 ? -9.485 1.685 21.881 1.00 40.50 171 ARG A O 1
ATOM 1347 N N . VAL A 1 172 ? -8.975 0.001 20.540 1.00 42.34 172 VAL A N 1
ATOM 1348 C CA . VAL A 1 172 ? -9.146 -1.010 21.604 1.00 42.34 172 VAL A CA 1
ATOM 1349 C C . VAL A 1 172 ? -8.057 -2.095 21.523 1.00 42.34 172 VAL A C 1
ATOM 1351 O O . VAL A 1 172 ? -8.020 -2.886 20.592 1.00 42.34 172 VAL A O 1
ATOM 1354 N N . THR A 1 173 ? -7.193 -2.158 22.553 1.00 44.84 173 THR A N 1
ATOM 1355 C CA . THR A 1 173 ? -6.039 -3.083 22.783 1.00 44.84 173 THR A CA 1
ATOM 1356 C C . THR A 1 173 ? -4.678 -2.746 22.143 1.00 44.84 173 THR A C 1
ATOM 1358 O O . THR A 1 173 ? -3.924 -3.616 21.706 1.00 44.84 173 THR A O 1
ATOM 1361 N N . ILE A 1 174 ? -4.340 -1.462 22.240 1.00 61.88 174 ILE A N 1
ATOM 1362 C CA . ILE A 1 174 ? -3.146 -0.751 21.753 1.00 61.88 174 ILE A CA 1
ATOM 1363 C C . ILE A 1 174 ? -1.836 -1.599 21.730 1.00 61.88 174 ILE A C 1
ATOM 1365 O O . ILE A 1 174 ? -1.332 -1.826 20.637 1.00 61.88 174 ILE A O 1
ATOM 1369 N N . PRO A 1 175 ? -1.332 -2.253 22.806 1.00 68.81 175 PRO A N 1
ATOM 1370 C CA . PRO A 1 175 ? -0.001 -2.891 22.737 1.00 68.81 175 PRO A CA 1
ATOM 1371 C C . PRO A 1 175 ? 0.075 -4.228 21.982 1.00 68.81 175 PRO A C 1
ATOM 1373 O O . PRO A 1 175 ? 1.136 -4.609 21.493 1.00 68.81 175 PRO A O 1
ATOM 1376 N N . ARG A 1 176 ? -1.014 -5.013 21.936 1.00 81.12 176 ARG A N 1
ATOM 1377 C CA . ARG A 1 176 ? -0.976 -6.352 21.310 1.00 81.12 176 ARG A CA 1
ATOM 1378 C C . ARG A 1 176 ? -1.033 -6.266 19.794 1.00 81.12 176 ARG A C 1
ATOM 1380 O O . ARG A 1 176 ? -0.371 -7.059 19.128 1.00 81.12 176 ARG A O 1
ATOM 1387 N N . LEU A 1 177 ? -1.838 -5.341 19.278 1.00 81.44 177 LEU A N 1
ATOM 1388 C CA . LEU A 1 177 ? -1.948 -5.093 17.845 1.00 81.44 177 LEU A CA 1
ATOM 1389 C C . LEU A 1 177 ? -0.667 -4.450 17.319 1.00 81.44 177 LEU A C 1
ATOM 1391 O O . LEU A 1 177 ? -0.120 -4.961 16.351 1.00 81.44 177 LEU A O 1
ATOM 1395 N N . GLU A 1 178 ? -0.117 -3.458 18.023 1.00 85.44 178 GLU A N 1
ATOM 1396 C CA . GLU A 1 178 ? 1.181 -2.855 17.685 1.00 85.44 178 GLU A CA 1
ATOM 1397 C C . GLU A 1 178 ? 2.306 -3.902 17.638 1.00 85.44 178 GLU A C 1
ATOM 1399 O O . GLU A 1 178 ? 3.054 -3.983 16.667 1.00 85.44 178 GLU A O 1
ATOM 1404 N N . LEU A 1 179 ? 2.387 -4.783 18.644 1.00 88.44 179 LEU A N 1
ATOM 1405 C CA . LEU A 1 179 ? 3.384 -5.859 18.655 1.00 88.44 179 LEU A CA 1
ATOM 1406 C C . LEU A 1 179 ? 3.135 -6.907 17.555 1.00 88.44 179 LEU A C 1
ATOM 1408 O O . LEU A 1 179 ? 4.069 -7.542 17.072 1.00 88.44 179 LEU A O 1
ATOM 1412 N N . THR A 1 180 ? 1.880 -7.103 17.146 1.00 90.75 180 THR A N 1
ATOM 1413 C CA . THR A 1 180 ? 1.546 -7.989 16.022 1.00 90.75 180 THR A CA 1
ATOM 1414 C C . THR A 1 180 ? 1.950 -7.356 14.692 1.00 90.75 180 THR A C 1
ATOM 1416 O O . THR A 1 180 ? 2.522 -8.050 13.857 1.00 90.75 180 THR A O 1
ATOM 1419 N N . ALA A 1 181 ? 1.735 -6.050 14.517 1.00 87.31 181 ALA A N 1
ATOM 1420 C CA . ALA A 1 181 ? 2.194 -5.303 13.350 1.00 87.31 181 ALA A CA 1
ATOM 1421 C C . ALA A 1 181 ? 3.725 -5.359 13.224 1.00 87.31 181 ALA A C 1
ATOM 1423 O O . ALA A 1 181 ? 4.240 -5.636 12.144 1.00 87.31 181 ALA A O 1
ATOM 1424 N N . ALA A 1 182 ? 4.450 -5.225 14.340 1.00 91.31 182 ALA A N 1
ATOM 1425 C CA . ALA A 1 182 ? 5.901 -5.408 14.384 1.00 91.31 182 ALA A CA 1
ATOM 1426 C C . ALA A 1 182 ? 6.339 -6.807 13.901 1.00 91.31 182 ALA A C 1
ATOM 1428 O O . ALA A 1 182 ? 7.258 -6.924 13.096 1.00 91.31 182 ALA A O 1
ATOM 1429 N N . VAL A 1 183 ? 5.649 -7.874 14.322 1.00 92.88 183 VAL A N 1
ATOM 1430 C CA . VAL A 1 183 ? 5.924 -9.237 13.826 1.00 92.88 183 VAL A CA 1
ATOM 1431 C C . VAL A 1 183 ? 5.652 -9.369 12.327 1.00 92.88 183 VAL A C 1
ATOM 1433 O O . VAL A 1 183 ? 6.418 -10.032 11.630 1.00 92.88 183 VAL A O 1
ATOM 1436 N N . VAL A 1 184 ? 4.570 -8.772 11.823 1.00 92.06 184 VAL A N 1
ATOM 1437 C CA . VAL A 1 184 ? 4.255 -8.792 10.386 1.00 92.06 184 VAL A CA 1
ATOM 1438 C C . VAL A 1 184 ? 5.342 -8.070 9.592 1.00 92.06 184 VAL A C 1
ATOM 1440 O O . VAL A 1 184 ? 5.824 -8.632 8.614 1.00 92.06 184 VAL A O 1
ATOM 1443 N N . ALA A 1 185 ? 5.787 -6.895 10.048 1.00 90.44 185 ALA A N 1
ATOM 1444 C CA . ALA A 1 185 ? 6.865 -6.139 9.413 1.00 90.44 185 ALA A CA 1
ATOM 1445 C C . ALA A 1 185 ? 8.152 -6.970 9.287 1.00 90.44 185 ALA A C 1
ATOM 1447 O O . ALA A 1 185 ? 8.709 -7.072 8.200 1.00 90.44 185 ALA A O 1
ATOM 1448 N N . VAL A 1 186 ? 8.570 -7.647 10.361 1.00 92.56 186 VAL A N 1
ATOM 1449 C CA . VAL A 1 186 ? 9.753 -8.528 10.360 1.00 92.56 186 VAL A CA 1
ATOM 1450 C C . VAL A 1 186 ? 9.600 -9.717 9.411 1.00 92.56 186 VAL A C 1
ATOM 1452 O O . VAL A 1 186 ? 10.550 -10.116 8.742 1.00 92.56 186 VAL A O 1
ATOM 1455 N N . LYS A 1 187 ? 8.405 -10.311 9.335 1.00 92.69 187 LYS A N 1
ATOM 1456 C CA . LYS A 1 187 ? 8.152 -11.426 8.414 1.00 92.69 187 LYS A CA 1
ATOM 1457 C C . LYS A 1 187 ? 8.183 -10.988 6.954 1.00 92.69 187 LYS A C 1
ATOM 1459 O O . LYS A 1 187 ? 8.717 -11.725 6.131 1.00 92.69 187 LYS A O 1
ATOM 1464 N N . ILE A 1 188 ? 7.618 -9.819 6.647 1.00 90.19 188 ILE A N 1
ATOM 1465 C CA . ILE A 1 188 ? 7.678 -9.231 5.306 1.00 90.19 188 ILE A CA 1
ATOM 1466 C C . ILE A 1 188 ? 9.130 -8.933 4.953 1.00 90.19 188 ILE A C 1
ATOM 1468 O O . ILE A 1 188 ? 9.577 -9.350 3.897 1.00 90.19 188 ILE A O 1
ATOM 1472 N N . ASP A 1 189 ? 9.877 -8.299 5.854 1.00 89.69 189 ASP A N 1
ATOM 1473 C CA . ASP A 1 189 ? 11.292 -7.998 5.651 1.00 89.69 189 ASP A CA 1
ATOM 1474 C C . ASP A 1 189 ? 12.122 -9.248 5.336 1.00 89.69 189 ASP A C 1
ATOM 1476 O O . ASP A 1 189 ? 12.871 -9.279 4.359 1.00 89.69 189 ASP A O 1
ATOM 1480 N N . LYS A 1 190 ? 11.923 -10.318 6.115 1.00 89.38 190 LYS A N 1
ATOM 1481 C CA . LYS A 1 190 ? 12.569 -11.610 5.873 1.00 89.38 190 LYS A CA 1
ATOM 1482 C C . LYS A 1 190 ? 12.199 -12.185 4.507 1.00 89.38 190 LYS A C 1
ATOM 1484 O O . LYS A 1 190 ? 13.085 -12.656 3.804 1.00 89.38 190 LYS A O 1
ATOM 1489 N N . MET A 1 191 ? 10.919 -12.145 4.137 1.00 90.50 191 MET A N 1
ATOM 1490 C CA . MET A 1 191 ? 10.462 -12.606 2.825 1.00 90.50 191 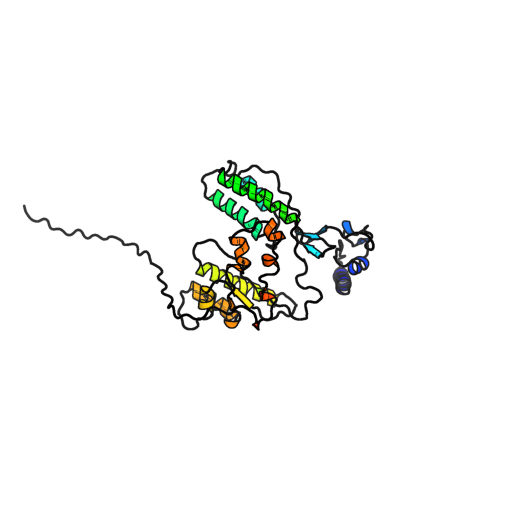MET A CA 1
ATOM 1491 C C . MET A 1 191 ? 11.100 -11.779 1.703 1.00 90.50 191 MET A C 1
ATOM 1493 O O . MET A 1 191 ? 11.639 -12.348 0.764 1.00 90.50 191 MET A O 1
ATOM 1497 N N . LEU A 1 192 ? 11.148 -10.452 1.836 1.00 87.56 192 LEU A N 1
ATOM 1498 C CA . LEU A 1 192 ? 11.776 -9.578 0.845 1.00 87.56 192 LEU A CA 1
ATOM 1499 C C . LEU A 1 192 ? 13.264 -9.897 0.664 1.00 87.56 192 LEU A C 1
ATOM 1501 O O . LEU A 1 192 ? 13.706 -10.021 -0.469 1.00 87.56 192 LEU A O 1
ATOM 1505 N N . HIS A 1 193 ? 14.023 -10.104 1.742 1.00 86.31 193 HIS A N 1
ATOM 1506 C CA . HIS A 1 193 ? 15.440 -10.486 1.650 1.00 86.31 193 HIS A CA 1
ATOM 1507 C C . HIS A 1 193 ? 15.667 -11.880 1.054 1.00 86.31 193 HIS A C 1
ATOM 1509 O O . HIS A 1 193 ? 16.728 -12.135 0.491 1.00 86.31 193 HIS A O 1
ATOM 1515 N N . GLN A 1 194 ? 14.710 -12.795 1.219 1.00 88.56 194 GLN A N 1
ATOM 1516 C CA . GLN A 1 194 ? 14.793 -14.151 0.675 1.00 88.56 194 GLN A CA 1
ATOM 1517 C C . GLN A 1 194 ? 14.454 -14.191 -0.817 1.00 88.56 194 GLN A C 1
ATOM 1519 O O . GLN A 1 194 ? 15.114 -14.902 -1.570 1.00 88.56 194 GLN A O 1
ATOM 1524 N N . GLU A 1 195 ? 13.441 -13.432 -1.232 1.00 88.38 195 GLU A N 1
ATOM 1525 C CA . GLU A 1 195 ? 12.872 -13.517 -2.579 1.00 88.38 195 GLU A CA 1
ATOM 1526 C C . GLU A 1 195 ? 13.456 -12.477 -3.547 1.00 88.38 195 GLU A C 1
ATOM 1528 O O . GLU A 1 195 ? 13.538 -12.718 -4.754 1.00 88.38 195 GLU A O 1
ATOM 1533 N N . LEU A 1 196 ? 13.879 -11.308 -3.053 1.00 83.62 196 LEU A N 1
ATOM 1534 C CA . LEU A 1 196 ? 14.486 -10.292 -3.905 1.00 83.62 196 LEU A CA 1
ATOM 1535 C C . LEU A 1 196 ? 15.932 -10.675 -4.230 1.00 83.62 196 LEU A C 1
ATOM 1537 O O . LEU A 1 196 ? 16.812 -10.657 -3.379 1.00 83.62 196 LEU A O 1
ATOM 1541 N N . GLN A 1 197 ? 16.203 -10.926 -5.511 1.00 78.06 197 GLN A N 1
ATOM 1542 C CA . GLN A 1 197 ? 17.546 -11.214 -6.038 1.00 78.06 197 GLN A CA 1
ATOM 1543 C C . GLN A 1 197 ? 18.434 -9.959 -6.156 1.00 78.06 197 GLN A C 1
ATOM 1545 O O . GLN A 1 197 ? 19.354 -9.905 -6.972 1.00 78.06 197 GLN A O 1
ATOM 1550 N N . VAL A 1 198 ? 18.143 -8.919 -5.372 1.00 79.50 198 VAL A N 1
ATOM 1551 C CA . VAL A 1 198 ? 18.931 -7.686 -5.308 1.00 79.50 198 VAL A CA 1
ATOM 1552 C C . VAL A 1 198 ? 19.506 -7.524 -3.903 1.00 79.50 198 VAL A C 1
ATOM 1554 O O . VAL A 1 198 ? 18.803 -7.782 -2.928 1.00 79.50 198 VAL A O 1
ATOM 1557 N N . PRO A 1 199 ? 20.770 -7.092 -3.763 1.00 78.50 199 PRO A N 1
ATOM 1558 C CA . PRO A 1 199 ? 21.366 -6.894 -2.450 1.00 78.50 199 PRO A CA 1
ATOM 1559 C C . PRO A 1 199 ? 20.690 -5.721 -1.722 1.00 78.50 199 PRO A C 1
ATOM 1561 O O . PRO A 1 199 ? 20.793 -4.559 -2.130 1.00 78.50 199 PRO A O 1
ATOM 1564 N N . LEU A 1 200 ? 20.000 -6.039 -0.628 1.00 81.31 200 LEU A N 1
ATOM 1565 C CA . LEU A 1 200 ? 19.369 -5.070 0.267 1.00 81.31 200 LEU A CA 1
ATOM 1566 C C . LEU A 1 200 ? 20.323 -4.696 1.407 1.00 81.31 200 LEU A C 1
ATOM 1568 O O . LEU A 1 200 ? 21.093 -5.528 1.889 1.00 81.31 200 LEU A O 1
ATOM 1572 N N . GLN A 1 201 ? 20.273 -3.436 1.836 1.00 82.56 201 GLN A N 1
ATOM 1573 C CA . GLN A 1 201 ? 20.919 -3.002 3.073 1.00 82.56 201 GLN A CA 1
ATOM 1574 C C . GLN A 1 201 ? 20.135 -3.501 4.290 1.00 82.56 201 GLN A C 1
ATOM 1576 O O . GLN A 1 201 ? 18.938 -3.772 4.172 1.00 82.56 201 GLN A O 1
ATOM 1581 N N . PRO A 1 202 ? 20.775 -3.586 5.470 1.00 84.25 202 PRO A N 1
ATOM 1582 C CA . PRO A 1 202 ? 20.077 -3.929 6.699 1.00 84.25 202 PRO A CA 1
ATOM 1583 C C . PRO A 1 202 ? 18.856 -3.032 6.931 1.00 84.25 202 PRO A C 1
ATOM 1585 O O . PRO A 1 202 ? 18.953 -1.806 6.894 1.00 84.25 202 PRO A O 1
ATOM 1588 N N . SER A 1 203 ? 17.712 -3.648 7.216 1.00 89.19 203 SER A N 1
ATOM 1589 C CA . SER A 1 203 ? 16.466 -2.913 7.426 1.00 89.19 203 SER A CA 1
ATOM 1590 C C . SER A 1 203 ? 16.454 -2.116 8.720 1.00 89.19 203 SER A C 1
ATOM 1592 O O . SER A 1 203 ? 16.914 -2.586 9.768 1.00 89.19 203 SER A O 1
ATOM 1594 N N . THR A 1 204 ? 15.832 -0.940 8.656 1.00 90.44 204 THR A N 1
ATOM 1595 C CA . THR A 1 204 ? 15.443 -0.155 9.832 1.00 90.44 204 THR A CA 1
ATOM 1596 C C . THR A 1 204 ? 13.924 -0.188 9.984 1.00 90.44 204 THR A C 1
ATOM 1598 O O . THR A 1 204 ? 13.183 0.100 9.043 1.00 90.44 204 THR A O 1
ATOM 1601 N N . PHE A 1 205 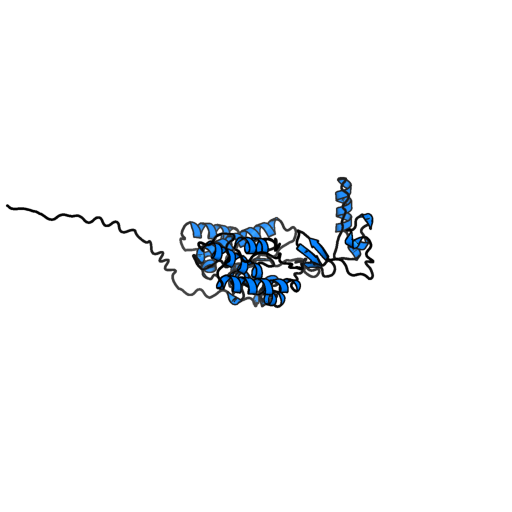? 13.454 -0.534 11.182 1.00 91.38 205 PHE A N 1
ATOM 1602 C CA . PHE A 1 205 ? 12.036 -0.661 11.510 1.00 91.38 205 PHE A CA 1
ATOM 1603 C C . PHE A 1 205 ? 11.575 0.545 12.314 1.00 91.38 205 PHE A C 1
ATOM 1605 O O . PHE A 1 205 ? 12.124 0.844 13.376 1.00 91.38 205 PHE A O 1
ATOM 1612 N N . TRP A 1 206 ? 10.527 1.206 11.836 1.00 90.44 206 TRP A N 1
ATOM 1613 C CA . TRP A 1 206 ? 9.993 2.410 12.460 1.00 90.44 206 TRP A CA 1
ATOM 1614 C C . TRP A 1 206 ? 8.666 2.121 13.150 1.00 90.44 206 TRP A C 1
ATOM 1616 O O . TRP A 1 206 ? 7.769 1.514 12.573 1.00 90.44 206 TRP A O 1
ATOM 1626 N N . THR A 1 207 ? 8.517 2.563 14.395 1.00 88.56 207 THR A N 1
ATOM 1627 C CA . THR A 1 207 ? 7.239 2.504 15.112 1.00 88.56 207 THR A CA 1
ATOM 1628 C C . THR A 1 207 ? 7.065 3.737 15.980 1.00 88.56 207 THR A C 1
ATOM 1630 O O . THR A 1 207 ? 8.015 4.235 16.578 1.00 88.56 207 THR A O 1
ATOM 1633 N N . ASP A 1 208 ? 5.841 4.226 16.084 1.00 87.19 208 ASP A N 1
ATOM 1634 C CA . ASP A 1 208 ? 5.463 5.270 17.030 1.00 87.19 208 ASP A CA 1
ATOM 1635 C C . ASP A 1 208 ? 5.052 4.704 18.402 1.00 87.19 208 ASP A C 1
ATOM 1637 O O . ASP A 1 208 ? 4.775 5.445 19.349 1.00 87.19 208 ASP A O 1
ATOM 1641 N N . SER A 1 209 ? 5.086 3.378 18.571 1.00 87.38 209 SER A N 1
ATOM 1642 C CA . SER A 1 209 ? 4.840 2.744 19.860 1.00 87.38 209 SER A CA 1
ATOM 1643 C C . SER A 1 209 ? 6.117 2.630 20.683 1.00 87.38 209 SER A C 1
ATOM 1645 O O . SER A 1 209 ? 6.896 1.675 20.591 1.00 87.38 209 SER A O 1
ATOM 1647 N N . THR A 1 210 ? 6.278 3.559 21.626 1.00 88.06 210 THR A N 1
ATOM 1648 C CA . THR A 1 210 ? 7.317 3.438 22.665 1.00 88.06 210 THR A CA 1
ATOM 1649 C C . THR A 1 210 ? 7.156 2.173 23.516 1.00 88.06 210 THR A C 1
ATOM 1651 O O . THR A 1 210 ? 8.130 1.694 24.095 1.00 88.06 210 THR A O 1
ATOM 1654 N N . THR A 1 211 ? 5.949 1.601 23.586 1.00 87.69 211 THR A N 1
ATOM 1655 C CA . THR A 1 211 ? 5.700 0.337 24.291 1.00 87.69 211 THR A CA 1
ATOM 1656 C C . THR A 1 211 ? 6.336 -0.837 23.552 1.00 87.69 211 THR A C 1
ATOM 1658 O O . THR A 1 211 ? 7.013 -1.644 24.188 1.00 87.69 211 THR A O 1
ATOM 1661 N N . VAL A 1 212 ? 6.183 -0.911 22.225 1.00 90.44 212 VAL A N 1
ATOM 1662 C CA . VAL A 1 212 ? 6.842 -1.932 21.394 1.00 90.44 212 VAL A CA 1
ATOM 1663 C C . VAL A 1 212 ? 8.360 -1.811 21.487 1.00 90.44 212 VAL A C 1
ATOM 1665 O O . VAL A 1 212 ? 9.019 -2.808 21.779 1.00 90.44 212 VAL A O 1
ATOM 1668 N N . LEU A 1 213 ? 8.913 -0.600 21.356 1.00 90.81 213 LEU A N 1
ATOM 1669 C CA . LEU A 1 213 ? 10.360 -0.375 21.493 1.00 90.81 213 LEU A CA 1
ATOM 1670 C C . LEU A 1 213 ? 10.886 -0.866 22.847 1.00 90.81 213 LEU A C 1
ATOM 1672 O O . LEU A 1 213 ? 11.890 -1.569 22.913 1.00 90.81 213 LEU A O 1
ATOM 1676 N N . ARG A 1 214 ? 10.169 -0.568 23.937 1.00 89.50 214 ARG A N 1
ATOM 1677 C CA . ARG A 1 214 ? 10.531 -1.041 25.282 1.00 89.50 214 ARG A CA 1
ATOM 1678 C C . ARG A 1 214 ? 10.439 -2.554 25.423 1.00 89.50 214 ARG A C 1
ATOM 1680 O O . ARG A 1 214 ? 11.251 -3.130 26.134 1.00 89.50 214 ARG A O 1
ATOM 1687 N N . TYR A 1 215 ? 9.464 -3.202 24.792 1.00 91.75 215 TYR A N 1
ATOM 1688 C CA . TYR A 1 215 ? 9.383 -4.661 24.785 1.00 91.75 215 TYR A CA 1
ATOM 1689 C C . TYR A 1 215 ? 10.575 -5.291 24.057 1.00 91.75 215 TYR A C 1
ATOM 1691 O O . TYR A 1 215 ? 11.155 -6.249 24.561 1.00 91.75 215 TYR A O 1
ATOM 1699 N N . ILE A 1 216 ? 10.971 -4.725 22.917 1.00 91.94 216 ILE A N 1
ATOM 1700 C CA . ILE A 1 216 ? 12.081 -5.225 22.095 1.00 91.94 216 ILE A CA 1
ATOM 1701 C C . ILE A 1 216 ? 13.445 -4.955 22.741 1.00 91.94 216 ILE A C 1
ATOM 1703 O O . ILE A 1 216 ? 14.339 -5.785 22.607 1.00 91.94 216 ILE A O 1
ATOM 1707 N N . ASP A 1 217 ? 13.604 -3.862 23.485 1.00 91.44 217 ASP A N 1
ATOM 1708 C CA . ASP A 1 217 ? 14.855 -3.498 24.173 1.00 91.44 217 ASP A CA 1
ATOM 1709 C C . ASP A 1 217 ? 15.033 -4.200 25.535 1.00 91.44 217 ASP A C 1
ATOM 1711 O O . ASP A 1 217 ? 16.133 -4.265 26.066 1.00 91.44 217 ASP A O 1
ATOM 1715 N N . ASN A 1 218 ? 13.965 -4.750 26.121 1.00 88.19 218 ASN A N 1
ATOM 1716 C CA . ASN A 1 218 ? 14.008 -5.303 27.477 1.00 88.19 218 ASN A CA 1
ATOM 1717 C C . ASN A 1 218 ? 14.388 -6.793 27.518 1.00 88.19 218 ASN A C 1
ATOM 1719 O O . ASN A 1 218 ? 13.578 -7.672 27.218 1.00 88.19 218 ASN A O 1
ATOM 1723 N N . ASP A 1 219 ? 15.621 -7.080 27.900 1.00 81.44 219 ASP A N 1
ATOM 1724 C CA . ASP A 1 219 ? 16.226 -8.410 28.018 1.00 81.44 219 ASP A CA 1
ATOM 1725 C C . ASP A 1 219 ? 16.009 -9.093 29.383 1.00 81.44 219 ASP A C 1
ATOM 1727 O O . ASP A 1 219 ? 16.221 -10.296 29.511 1.00 81.44 219 ASP A O 1
ATOM 1731 N N . THR A 1 220 ? 15.541 -8.359 30.394 1.00 78.44 220 THR A N 1
ATOM 1732 C CA . THR A 1 220 ? 15.464 -8.834 31.788 1.00 78.44 220 THR A CA 1
ATOM 1733 C C . THR A 1 220 ? 14.052 -9.189 32.255 1.00 78.44 220 THR A C 1
ATOM 1735 O O . THR A 1 220 ? 13.878 -9.979 33.185 1.00 78.44 220 THR A O 1
ATOM 1738 N N . ALA A 1 221 ? 13.013 -8.616 31.647 1.00 78.88 221 ALA A N 1
ATOM 1739 C CA . ALA A 1 221 ? 11.641 -8.781 32.107 1.00 78.88 221 ALA A CA 1
ATOM 1740 C C . ALA A 1 221 ? 11.008 -10.101 31.650 1.00 78.88 221 ALA A C 1
ATOM 1742 O O . ALA A 1 221 ? 11.082 -10.506 30.491 1.00 78.88 221 ALA A O 1
ATOM 1743 N N . ARG A 1 222 ? 10.260 -10.731 32.563 1.00 81.81 222 ARG A N 1
ATOM 1744 C CA . ARG A 1 222 ? 9.380 -11.859 32.240 1.00 81.81 222 ARG A CA 1
ATOM 1745 C C . ARG A 1 222 ? 8.052 -11.354 31.684 1.00 81.81 222 ARG A C 1
ATOM 1747 O O . ARG A 1 222 ? 7.245 -10.767 32.405 1.00 81.81 222 ARG A O 1
ATOM 1754 N N . PHE A 1 223 ? 7.805 -11.620 30.405 1.00 86.94 223 PHE A N 1
ATOM 1755 C CA . PHE A 1 223 ? 6.545 -11.282 29.748 1.00 86.94 223 PHE A CA 1
ATOM 1756 C C . PHE A 1 223 ? 5.532 -12.427 29.802 1.00 86.94 223 PHE A C 1
ATOM 1758 O O . PHE A 1 223 ? 5.882 -13.602 29.876 1.00 86.94 223 PHE A O 1
ATOM 1765 N N . LYS A 1 224 ? 4.242 -12.082 29.711 1.00 88.12 224 LYS A N 1
ATOM 1766 C CA . LYS A 1 224 ? 3.185 -13.076 29.471 1.00 88.12 224 LYS A CA 1
ATOM 1767 C C . LYS A 1 224 ? 3.408 -13.746 28.113 1.00 88.12 224 LYS A C 1
ATOM 1769 O O . LYS A 1 224 ? 3.814 -13.068 27.171 1.00 88.12 224 LYS A O 1
ATOM 1774 N N . THR A 1 225 ? 3.029 -15.018 27.991 1.00 88.62 225 THR A N 1
ATOM 1775 C CA . THR A 1 225 ? 3.277 -15.885 26.822 1.00 88.62 225 THR A CA 1
ATOM 1776 C C . THR A 1 225 ? 2.999 -15.219 25.476 1.00 88.62 225 THR A C 1
ATOM 1778 O O . THR A 1 225 ? 3.827 -15.291 24.579 1.00 88.62 225 THR A O 1
ATOM 1781 N N . PHE A 1 226 ? 1.874 -14.505 25.328 1.00 89.62 226 PHE A N 1
ATOM 1782 C CA . PHE A 1 226 ? 1.576 -13.789 24.082 1.00 89.62 226 PHE A CA 1
ATOM 1783 C C . PHE A 1 226 ? 2.699 -12.817 23.704 1.00 89.62 226 PHE A C 1
ATOM 1785 O O . PHE A 1 226 ? 3.226 -12.897 22.604 1.00 89.62 226 PHE A O 1
ATOM 1792 N N . VAL A 1 227 ? 3.073 -11.923 24.619 1.00 90.56 227 VAL A N 1
ATOM 1793 C CA . VAL A 1 227 ? 4.082 -10.885 24.379 1.00 90.56 227 VAL A CA 1
ATOM 1794 C C . VAL A 1 227 ? 5.462 -11.518 24.196 1.00 90.56 227 VAL A C 1
ATOM 1796 O O . VAL A 1 227 ? 6.136 -11.193 23.226 1.00 90.56 227 VAL A O 1
ATOM 1799 N N . ALA A 1 228 ? 5.826 -12.483 25.049 1.00 91.00 228 ALA A N 1
ATOM 1800 C CA . ALA A 1 228 ? 7.091 -13.212 24.954 1.00 91.00 228 ALA A CA 1
ATOM 1801 C C . ALA A 1 228 ? 7.277 -13.861 23.573 1.00 91.00 228 ALA A C 1
ATOM 1803 O O . ALA A 1 228 ? 8.282 -13.627 22.913 1.00 91.00 228 ALA A O 1
ATOM 1804 N N . ASN A 1 229 ? 6.265 -14.583 23.082 1.00 93.50 229 ASN A N 1
ATOM 1805 C CA . ASN A 1 229 ? 6.356 -15.276 21.797 1.00 93.50 229 ASN A CA 1
ATOM 1806 C C . ASN A 1 229 ? 6.558 -14.308 20.620 1.00 93.50 229 ASN A C 1
ATOM 1808 O O . ASN A 1 229 ? 7.285 -14.633 19.691 1.00 93.50 229 ASN A O 1
ATOM 1812 N N . ARG A 1 230 ? 5.927 -13.124 20.632 1.00 94.25 230 ARG A N 1
ATOM 1813 C CA . ARG A 1 230 ? 6.109 -12.137 19.549 1.00 94.25 230 ARG A CA 1
ATOM 1814 C C . ARG A 1 230 ? 7.471 -11.450 19.634 1.00 94.25 230 ARG A C 1
ATOM 1816 O O . ARG A 1 230 ? 8.097 -11.252 18.601 1.00 94.25 230 ARG A O 1
ATOM 1823 N N . ILE A 1 231 ? 7.936 -11.126 20.843 1.00 93.75 231 ILE A N 1
ATOM 1824 C CA . ILE A 1 231 ? 9.283 -10.576 21.048 1.00 93.75 231 ILE A CA 1
ATOM 1825 C C . ILE A 1 231 ? 10.342 -11.570 20.567 1.00 93.75 231 ILE A C 1
ATOM 1827 O O . ILE A 1 231 ? 11.275 -11.149 19.895 1.00 93.75 231 ILE A O 1
ATOM 1831 N N . ASN A 1 232 ? 10.178 -12.868 20.847 1.00 93.62 232 ASN A N 1
ATOM 1832 C CA . ASN A 1 232 ? 11.102 -13.898 20.369 1.00 93.62 232 ASN A CA 1
ATOM 1833 C C . ASN A 1 232 ? 11.181 -13.906 18.840 1.00 93.62 232 ASN A C 1
ATOM 1835 O O . ASN A 1 232 ? 12.272 -13.772 18.303 1.00 93.62 232 ASN A O 1
ATOM 1839 N N . VAL A 1 233 ? 10.037 -13.916 18.143 1.00 95.00 233 VAL A N 1
ATOM 1840 C CA . VAL A 1 233 ? 10.008 -13.840 16.669 1.00 95.00 233 VAL A CA 1
ATOM 1841 C C . VAL A 1 233 ? 10.722 -12.588 16.144 1.00 95.00 233 VAL A C 1
ATOM 1843 O O . VAL A 1 233 ? 11.449 -12.661 15.159 1.00 95.00 233 VAL A O 1
ATOM 1846 N N . ILE A 1 234 ? 10.533 -11.436 16.795 1.00 94.69 234 ILE A N 1
ATOM 1847 C CA . ILE A 1 234 ? 11.194 -10.185 16.397 1.00 94.69 234 ILE A CA 1
ATOM 1848 C C . ILE A 1 234 ? 12.711 -10.270 16.615 1.00 94.69 234 ILE A C 1
ATOM 1850 O O . ILE A 1 234 ? 13.478 -9.901 15.728 1.00 94.69 234 ILE A O 1
ATOM 1854 N N . ARG A 1 235 ? 13.151 -10.754 17.780 1.00 94.00 235 ARG A N 1
ATOM 1855 C CA . ARG A 1 235 ? 14.570 -10.816 18.165 1.00 94.00 235 ARG A CA 1
ATOM 1856 C C . ARG A 1 235 ? 15.357 -11.911 17.454 1.00 94.00 235 ARG A C 1
ATOM 1858 O O . ARG A 1 235 ? 16.562 -11.774 17.300 1.00 94.00 235 ARG A O 1
ATOM 1865 N N . GLU A 1 236 ? 14.696 -12.978 17.018 1.00 94.81 236 GLU A N 1
ATOM 1866 C CA . GLU A 1 236 ? 15.313 -14.019 16.188 1.00 94.81 236 GLU A CA 1
ATOM 1867 C C . GLU A 1 236 ? 15.712 -13.489 14.805 1.00 94.81 236 GLU A C 1
ATOM 1869 O O . GLU A 1 236 ? 16.665 -13.986 14.211 1.00 94.81 236 GLU A O 1
ATOM 1874 N N . ALA A 1 237 ? 15.000 -12.482 14.292 1.00 92.94 237 ALA A N 1
ATOM 1875 C CA . ALA A 1 237 ? 15.221 -11.938 12.953 1.00 92.94 237 ALA A CA 1
ATOM 1876 C C . ALA A 1 237 ? 15.873 -10.544 12.939 1.00 92.94 237 ALA A C 1
ATOM 1878 O O . ALA A 1 237 ? 16.406 -10.140 11.911 1.00 92.94 237 ALA A O 1
ATOM 1879 N N . THR A 1 238 ? 15.832 -9.795 14.046 1.00 94.38 238 THR A N 1
ATOM 1880 C CA . THR A 1 238 ? 16.297 -8.399 14.101 1.00 94.38 238 THR A CA 1
ATOM 1881 C C . THR A 1 238 ? 17.014 -8.074 15.408 1.00 94.38 238 THR A C 1
ATOM 1883 O O . THR A 1 238 ? 16.794 -8.704 16.443 1.00 94.38 238 THR A O 1
ATOM 1886 N N . LYS A 1 239 ? 17.848 -7.032 15.385 1.00 94.12 239 LYS A N 1
ATOM 1887 C CA . LYS A 1 239 ? 18.509 -6.470 16.570 1.00 94.12 239 LYS A CA 1
ATOM 1888 C C . LYS A 1 239 ? 17.692 -5.307 17.141 1.00 94.12 239 LYS A C 1
ATOM 1890 O O . LYS A 1 239 ? 17.171 -4.512 16.360 1.00 94.12 239 LYS A O 1
ATOM 1895 N N . PRO A 1 240 ? 17.664 -5.096 18.474 1.00 93.38 240 PRO A N 1
ATOM 1896 C CA . PRO A 1 240 ? 17.007 -3.926 19.068 1.00 93.38 240 PRO A CA 1
ATOM 1897 C C . PRO A 1 240 ? 17.475 -2.581 18.489 1.00 93.38 240 PRO A C 1
ATOM 1899 O O . PRO A 1 240 ? 16.684 -1.651 18.382 1.00 93.38 240 PRO A O 1
ATOM 1902 N N . SER A 1 241 ? 18.734 -2.487 18.043 1.00 92.25 241 SER A N 1
ATOM 1903 C CA . SER A 1 241 ? 19.299 -1.285 17.412 1.00 92.25 241 SER A CA 1
ATOM 1904 C C . SER A 1 241 ? 18.665 -0.915 16.064 1.00 92.25 241 SER A C 1
ATOM 1906 O O . SER A 1 241 ? 18.753 0.246 15.667 1.00 92.25 241 SER A O 1
ATOM 1908 N N . GLN A 1 242 ? 18.031 -1.872 15.375 1.00 92.31 242 GLN A N 1
ATOM 1909 C CA . GLN A 1 242 ? 17.318 -1.650 14.109 1.00 92.31 242 GLN A CA 1
ATOM 1910 C C . GLN A 1 242 ? 15.934 -1.020 14.315 1.00 92.31 242 GLN A C 1
ATOM 1912 O O . GLN A 1 242 ? 15.306 -0.609 13.345 1.00 92.31 242 GLN A O 1
ATOM 1917 N N . TRP A 1 243 ? 15.444 -0.946 15.556 1.00 92.44 243 TRP A N 1
ATOM 1918 C CA . TRP A 1 243 ? 14.124 -0.411 15.871 1.00 92.44 243 TRP A CA 1
ATOM 1919 C C . TRP A 1 243 ? 14.214 1.048 16.313 1.00 92.44 243 TRP A C 1
ATOM 1921 O O . TRP A 1 243 ? 14.852 1.389 17.318 1.00 92.44 243 TRP A O 1
ATOM 1931 N N . LYS A 1 244 ? 13.553 1.918 15.553 1.00 91.25 244 LYS A N 1
ATOM 1932 C CA . LYS A 1 244 ? 13.581 3.368 15.722 1.00 91.25 244 LYS A CA 1
ATOM 1933 C C . LYS A 1 244 ? 12.185 3.930 15.970 1.00 91.25 244 LYS A C 1
ATOM 1935 O O . LYS A 1 244 ? 11.172 3.373 15.543 1.00 91.25 244 LYS A O 1
ATOM 1940 N N . TYR A 1 245 ? 12.144 5.042 16.690 1.00 89.75 245 TYR A N 1
ATOM 1941 C CA . TYR A 1 245 ? 10.922 5.772 16.977 1.00 89.75 245 TYR A CA 1
ATOM 1942 C C . TYR A 1 245 ? 10.616 6.788 15.881 1.00 89.75 245 TYR A C 1
ATOM 1944 O O . TYR A 1 245 ? 11.435 7.660 15.608 1.00 89.75 245 TYR A O 1
ATOM 1952 N N . VAL A 1 246 ? 9.408 6.737 15.328 1.00 87.25 246 VAL A N 1
ATOM 1953 C CA . VAL A 1 246 ? 8.855 7.814 14.495 1.00 87.25 246 VAL A CA 1
ATOM 1954 C C . VAL A 1 246 ? 7.738 8.506 15.268 1.00 87.25 246 VAL A C 1
ATOM 1956 O O . VAL A 1 246 ? 6.988 7.857 15.993 1.00 87.25 246 VAL A O 1
ATOM 1959 N N . ARG A 1 247 ? 7.602 9.831 15.151 1.00 86.19 247 ARG A N 1
ATOM 1960 C CA . ARG A 1 247 ? 6.456 10.516 15.763 1.00 86.19 247 ARG A CA 1
ATOM 1961 C C . ARG A 1 247 ? 5.173 10.049 15.081 1.00 86.19 247 ARG A C 1
ATOM 1963 O O . ARG A 1 247 ? 5.119 9.978 13.860 1.00 86.19 247 ARG A O 1
ATOM 1970 N N . THR A 1 248 ? 4.109 9.834 15.851 1.00 82.75 248 THR A N 1
ATOM 1971 C CA . THR A 1 248 ? 2.788 9.445 15.325 1.00 82.75 248 THR A CA 1
ATOM 1972 C C . THR A 1 248 ? 2.304 10.367 14.192 1.00 82.75 248 THR A C 1
ATOM 1974 O O . THR A 1 248 ? 1.704 9.908 13.231 1.00 82.75 248 THR A O 1
ATOM 1977 N N . THR A 1 249 ? 2.590 11.672 14.257 1.00 83.12 249 THR A N 1
ATOM 1978 C CA . THR A 1 249 ? 2.217 12.643 13.208 1.00 83.12 249 THR A CA 1
ATOM 1979 C C . THR A 1 249 ? 2.999 12.493 11.905 1.00 83.12 249 THR A C 1
ATOM 1981 O O . THR A 1 249 ? 2.566 13.011 10.884 1.00 83.12 249 THR A O 1
ATOM 1984 N N . GLU A 1 250 ? 4.150 11.830 11.945 1.00 83.69 250 GLU A N 1
ATOM 1985 C CA . GLU A 1 250 ? 5.015 11.584 10.791 1.00 83.69 250 GLU A CA 1
ATOM 1986 C C . GLU A 1 250 ? 4.915 10.139 10.301 1.00 83.69 250 GLU A C 1
ATOM 1988 O O . GLU A 1 250 ? 5.412 9.845 9.225 1.00 83.69 250 GLU A O 1
ATOM 1993 N N . ASN A 1 251 ? 4.278 9.238 11.057 1.00 85.19 251 ASN A N 1
ATOM 1994 C CA . ASN A 1 251 ? 4.131 7.833 10.694 1.00 85.19 251 ASN A CA 1
ATOM 1995 C C . ASN A 1 251 ? 3.114 7.666 9.544 1.00 85.19 251 ASN A C 1
ATOM 1997 O O . ASN A 1 251 ? 1.912 7.831 9.773 1.00 85.19 251 ASN A O 1
ATOM 2001 N N . PRO A 1 252 ? 3.530 7.270 8.325 1.00 85.12 252 PRO A N 1
ATOM 2002 C CA . PRO A 1 252 ? 2.598 7.105 7.211 1.00 85.12 252 PRO A CA 1
ATOM 2003 C C . PRO A 1 252 ? 1.560 6.009 7.466 1.00 85.12 252 PRO A C 1
ATOM 2005 O O . PRO A 1 252 ? 0.426 6.124 7.009 1.00 85.12 252 PRO A O 1
ATOM 2008 N N . ALA A 1 253 ? 1.900 4.977 8.248 1.00 80.56 253 ALA A N 1
ATOM 2009 C CA . ALA A 1 253 ? 0.996 3.867 8.561 1.00 80.56 253 ALA A CA 1
ATOM 2010 C C . ALA A 1 253 ? -0.244 4.278 9.376 1.00 80.56 253 ALA A C 1
ATOM 2012 O O . ALA A 1 253 ? -1.216 3.521 9.462 1.00 80.56 253 ALA A O 1
ATOM 2013 N N . ASP A 1 254 ? -0.217 5.481 9.947 1.00 78.56 254 ASP A N 1
ATOM 2014 C CA . ASP A 1 254 ? -1.331 6.084 10.665 1.00 78.56 254 ASP A CA 1
ATOM 2015 C C . ASP A 1 254 ? -2.333 6.767 9.720 1.00 78.56 254 ASP A C 1
ATOM 2017 O O . ASP A 1 254 ? -3.515 6.878 10.066 1.00 78.56 254 ASP A O 1
ATOM 2021 N N . LEU A 1 255 ? -1.902 7.181 8.519 1.00 83.00 255 LEU A N 1
ATOM 2022 C CA . LEU A 1 255 ? -2.734 7.902 7.546 1.00 83.00 255 LEU A CA 1
ATOM 2023 C C . LEU A 1 255 ? -3.994 7.115 7.151 1.00 83.00 255 LEU A C 1
ATOM 2025 O O . LEU A 1 255 ? -5.075 7.705 7.202 1.00 83.00 255 LEU A O 1
ATOM 2029 N N . PRO A 1 256 ? -3.935 5.793 6.867 1.00 81.38 256 PRO A N 1
ATOM 2030 C CA . PRO A 1 256 ? -5.145 5.017 6.620 1.00 81.38 256 PRO A CA 1
ATOM 2031 C C . PRO A 1 256 ? -6.139 5.041 7.766 1.00 81.38 256 PRO A C 1
ATOM 2033 O O . PRO A 1 256 ? -7.334 5.222 7.545 1.00 81.38 256 PRO A O 1
ATOM 2036 N N . SER A 1 257 ? -5.653 4.901 8.997 1.00 71.69 257 SER A N 1
ATOM 2037 C CA . SER A 1 257 ? -6.510 4.808 10.179 1.00 71.69 257 SER A CA 1
ATOM 2038 C C . SER A 1 257 ? -7.269 6.102 10.482 1.00 71.69 257 SER A C 1
ATOM 2040 O O . SER A 1 257 ? -8.379 6.055 11.013 1.00 71.69 257 SER A O 1
ATOM 2042 N N . ARG A 1 258 ? -6.672 7.248 10.135 1.00 75.56 258 ARG A N 1
ATOM 2043 C CA . ARG A 1 258 ? -7.260 8.584 10.292 1.00 75.56 258 ARG A CA 1
ATOM 2044 C C . ARG A 1 258 ? -8.184 8.947 9.136 1.00 75.56 258 ARG A C 1
ATOM 2046 O O . ARG A 1 258 ? -9.069 9.779 9.314 1.00 75.56 258 ARG A O 1
ATOM 2053 N N . GLY A 1 259 ? -7.978 8.311 7.987 1.00 82.56 259 GLY A N 1
ATOM 2054 C CA . GLY A 1 259 ? -8.532 8.745 6.720 1.00 82.56 259 GLY A CA 1
ATOM 2055 C C . GLY A 1 259 ? -7.764 9.938 6.167 1.00 82.56 259 GLY A C 1
ATOM 2056 O O . GLY A 1 259 ? -7.362 10.844 6.899 1.0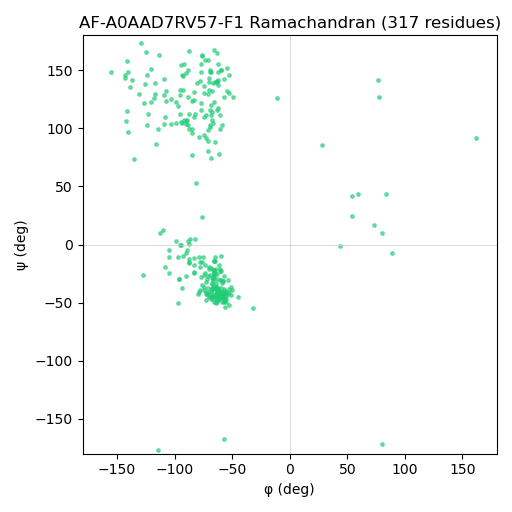0 82.56 259 GLY A O 1
ATOM 2057 N N . LEU A 1 260 ? -7.581 9.945 4.853 1.00 88.06 260 LEU A N 1
ATOM 2058 C CA . LEU A 1 260 ? -7.040 11.079 4.124 1.00 88.06 260 LEU A CA 1
ATOM 2059 C C . LEU A 1 260 ? -8.013 11.443 3.008 1.00 88.06 260 LEU A C 1
ATOM 2061 O O . LEU A 1 260 ? -8.551 10.559 2.343 1.00 88.06 260 LEU A O 1
ATOM 2065 N N . LYS A 1 261 ? -8.237 12.742 2.804 1.00 92.19 261 LYS A N 1
ATOM 2066 C CA . LYS A 1 261 ? -8.981 13.216 1.637 1.00 92.19 261 LYS A CA 1
ATOM 2067 C C . LYS A 1 261 ? -8.170 12.926 0.376 1.00 92.19 261 LYS A C 1
ATOM 2069 O O . LYS A 1 261 ? -6.957 13.137 0.369 1.00 92.19 261 LYS A O 1
ATOM 2074 N N . ALA A 1 262 ? -8.812 12.478 -0.691 1.00 91.50 262 ALA A N 1
ATOM 2075 C CA . ALA A 1 262 ? -8.174 12.184 -1.969 1.00 91.50 262 ALA A CA 1
ATOM 2076 C C . ALA A 1 262 ? -7.418 13.393 -2.519 1.00 91.50 262 ALA A C 1
ATOM 2078 O O . ALA A 1 262 ? -6.287 13.254 -2.980 1.00 91.50 262 ALA A O 1
ATOM 2079 N N . LYS A 1 263 ? -7.991 14.596 -2.379 1.00 89.31 263 LYS A N 1
ATOM 2080 C CA . LYS A 1 263 ? -7.304 15.841 -2.740 1.00 89.31 263 LYS A CA 1
ATOM 2081 C C . LYS A 1 263 ? -5.996 16.025 -1.963 1.00 89.31 263 LYS A C 1
ATOM 2083 O O . LYS A 1 263 ? -4.991 16.422 -2.541 1.00 89.31 263 LYS A O 1
ATOM 2088 N N . SER A 1 264 ? -5.991 15.704 -0.669 1.00 90.44 264 SER A N 1
ATOM 2089 C CA . SER A 1 264 ? -4.789 15.775 0.168 1.00 90.44 264 SER A CA 1
ATOM 2090 C C . SER A 1 264 ? -3.777 14.683 -0.174 1.00 90.44 264 SER A C 1
ATOM 2092 O O . SER A 1 264 ? -2.585 14.967 -0.176 1.00 90.44 264 SER A O 1
ATOM 2094 N N . LEU A 1 265 ? -4.227 13.467 -0.505 1.00 89.50 265 LEU A N 1
ATOM 2095 C CA . LEU A 1 265 ? -3.346 12.392 -0.973 1.00 89.50 265 LEU A CA 1
ATOM 2096 C C . LEU A 1 265 ? -2.665 12.760 -2.300 1.00 89.50 265 LEU A C 1
ATOM 2098 O O . LEU A 1 265 ? -1.480 12.505 -2.471 1.00 89.50 265 LEU A O 1
ATOM 2102 N N . ALA A 1 266 ? -3.388 13.416 -3.211 1.00 84.00 266 ALA A N 1
ATOM 2103 C CA . ALA A 1 266 ? -2.827 13.906 -4.468 1.00 84.00 266 ALA A CA 1
ATOM 2104 C C . ALA A 1 266 ? -1.775 15.016 -4.271 1.00 84.00 266 ALA A C 1
ATOM 2106 O O . ALA A 1 266 ? -0.896 15.187 -5.110 1.00 84.00 266 ALA A O 1
ATOM 2107 N N . GLN A 1 267 ? -1.851 15.768 -3.167 1.00 82.69 267 GLN A N 1
ATOM 2108 C CA . GLN A 1 267 ? -0.953 16.891 -2.870 1.00 82.69 267 GLN A CA 1
ATOM 2109 C C . GLN A 1 267 ? 0.226 16.519 -1.961 1.00 82.69 267 GLN A C 1
ATOM 2111 O O . GLN A 1 267 ? 1.281 17.143 -2.040 1.00 82.69 267 GLN A O 1
ATOM 2116 N N . SER A 1 268 ? 0.057 15.537 -1.073 1.00 79.81 268 SER A N 1
ATOM 2117 C CA . SER A 1 268 ? 1.074 15.118 -0.111 1.00 79.81 268 SER A CA 1
ATOM 2118 C C . SER A 1 268 ? 1.659 13.769 -0.492 1.00 79.81 268 SER A C 1
ATOM 2120 O O . SER A 1 268 ? 0.958 12.760 -0.554 1.00 79.81 268 SER A O 1
ATOM 2122 N N . ARG A 1 269 ? 2.981 13.733 -0.656 1.00 78.06 269 ARG A N 1
ATOM 2123 C CA . ARG A 1 269 ? 3.698 12.494 -0.957 1.00 78.06 269 ARG A CA 1
ATOM 2124 C C . ARG A 1 269 ? 4.128 11.707 0.281 1.00 78.06 269 ARG A C 1
ATOM 2126 O O . ARG A 1 269 ? 4.706 10.645 0.123 1.00 78.06 269 ARG A O 1
ATOM 2133 N N . THR A 1 270 ? 3.792 12.135 1.504 1.00 83.31 270 THR A N 1
ATOM 2134 C CA . THR A 1 270 ? 4.207 11.442 2.745 1.00 83.31 270 THR A CA 1
ATOM 2135 C C . THR A 1 270 ? 3.751 9.982 2.809 1.00 83.31 270 THR A C 1
ATOM 2137 O O . THR A 1 270 ? 4.440 9.152 3.392 1.00 83.31 270 THR A O 1
ATOM 2140 N N . TRP A 1 271 ? 2.608 9.642 2.204 1.00 86.38 271 TRP A N 1
ATOM 2141 C CA . TRP A 1 271 ? 2.142 8.253 2.125 1.00 86.38 271 TRP A CA 1
ATOM 2142 C C . TRP A 1 271 ? 3.032 7.364 1.243 1.00 86.38 271 TRP A C 1
ATOM 2144 O O . TRP A 1 271 ? 3.192 6.185 1.540 1.00 86.38 271 TRP A O 1
ATOM 2154 N N . ILE A 1 272 ? 3.606 7.930 0.179 1.00 85.12 272 ILE A N 1
ATOM 2155 C CA . ILE A 1 272 ? 4.381 7.202 -0.834 1.00 85.12 272 ILE A CA 1
ATOM 2156 C C . ILE A 1 272 ? 5.879 7.290 -0.554 1.00 85.12 272 ILE A C 1
ATOM 2158 O O . ILE A 1 272 ? 6.558 6.272 -0.499 1.00 85.12 272 ILE A O 1
ATOM 2162 N N . ASP A 1 273 ? 6.378 8.503 -0.344 1.00 81.25 273 ASP A N 1
ATOM 2163 C CA . ASP A 1 273 ? 7.800 8.788 -0.161 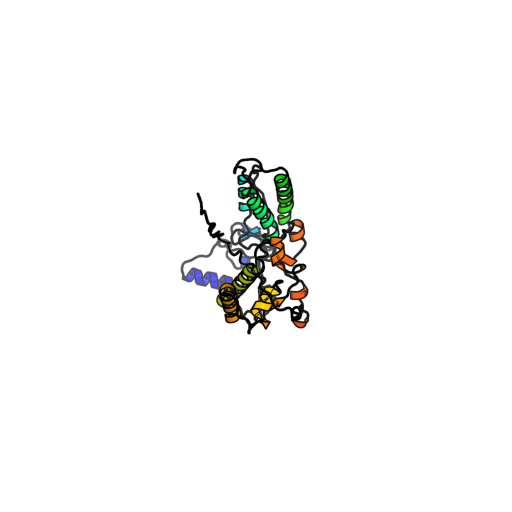1.00 81.25 273 ASP A CA 1
ATOM 2164 C C . ASP A 1 273 ? 8.227 8.649 1.314 1.00 81.25 273 ASP A C 1
ATOM 2166 O O . ASP A 1 273 ? 9.413 8.565 1.623 1.00 81.25 273 ASP A O 1
ATOM 2170 N N . GLY A 1 274 ? 7.264 8.613 2.241 1.00 84.19 274 GLY A N 1
ATOM 2171 C CA . GLY A 1 274 ? 7.522 8.568 3.676 1.00 84.19 274 GLY A CA 1
ATOM 2172 C C . GLY A 1 274 ? 7.857 9.935 4.298 1.00 84.19 274 GLY A C 1
ATOM 2173 O O . GLY A 1 274 ? 7.698 10.988 3.673 1.00 84.19 274 GLY A O 1
ATOM 2174 N N . PRO A 1 275 ? 8.268 9.946 5.579 1.00 84.94 275 PRO A N 1
ATOM 2175 C CA . PRO A 1 275 ? 8.756 11.144 6.253 1.00 84.94 275 PRO A CA 1
ATOM 2176 C C . PRO A 1 275 ? 10.027 11.699 5.600 1.00 84.94 275 PRO A C 1
ATOM 2178 O O . PRO A 1 275 ? 10.941 10.946 5.272 1.00 84.94 275 PRO A O 1
ATOM 2181 N N . SER A 1 276 ? 10.146 13.027 5.527 1.00 84.38 276 SER A N 1
ATOM 2182 C CA . SER A 1 276 ? 11.299 13.698 4.905 1.00 84.38 276 SER A CA 1
ATOM 2183 C C . SER A 1 276 ? 12.640 13.365 5.563 1.00 84.38 276 SER A C 1
ATOM 2185 O O . SER A 1 276 ? 13.652 13.324 4.873 1.00 84.38 276 SER A O 1
ATOM 2187 N N . PHE A 1 277 ? 12.667 13.078 6.870 1.00 85.88 277 PHE A N 1
ATOM 2188 C CA . PHE A 1 277 ? 13.911 12.721 7.557 1.00 85.88 277 PHE A CA 1
ATOM 2189 C C . PHE A 1 277 ? 14.531 11.416 7.040 1.00 85.88 277 PHE A C 1
ATOM 2191 O O . PHE A 1 277 ? 15.729 11.228 7.216 1.00 85.88 277 PHE A O 1
ATOM 2198 N N . LEU A 1 278 ? 13.759 10.532 6.390 1.00 84.56 278 LEU A N 1
ATOM 2199 C CA . LEU A 1 278 ? 14.302 9.320 5.768 1.00 84.56 278 LEU A CA 1
ATOM 2200 C C . LEU A 1 278 ? 15.188 9.627 4.556 1.00 84.56 278 LEU A C 1
ATOM 2202 O O . LEU A 1 278 ? 15.999 8.788 4.180 1.00 84.56 278 LEU A O 1
ATOM 2206 N N . LEU A 1 279 ? 15.041 10.814 3.960 1.00 81.44 279 LEU A N 1
ATOM 2207 C CA . LEU A 1 279 ? 15.879 11.284 2.855 1.00 81.44 279 LEU A CA 1
ATOM 2208 C C . LEU A 1 279 ? 17.196 11.904 3.345 1.00 81.44 279 LEU A C 1
ATOM 2210 O O . LEU A 1 279 ? 18.089 12.159 2.540 1.00 81.44 279 LEU A O 1
ATOM 2214 N N . ASN A 1 280 ? 17.320 12.151 4.652 1.00 83.81 280 ASN A N 1
ATOM 2215 C CA . ASN A 1 280 ? 18.540 12.666 5.264 1.00 83.81 280 ASN A CA 1
ATOM 2216 C C . ASN A 1 280 ? 19.481 11.514 5.647 1.00 83.81 280 ASN A C 1
ATOM 2218 O O . ASN A 1 280 ? 19.074 10.351 5.724 1.00 83.81 280 ASN A O 1
ATOM 2222 N N . ASN A 1 281 ? 20.734 11.852 5.960 1.00 83.00 281 ASN A N 1
ATOM 2223 C CA . ASN A 1 281 ? 21.699 10.885 6.477 1.00 83.00 281 ASN A CA 1
ATOM 2224 C C . ASN A 1 281 ? 21.211 10.266 7.795 1.00 83.00 281 ASN A C 1
ATOM 2226 O O . ASN A 1 281 ? 20.554 10.931 8.597 1.00 83.00 281 ASN A O 1
ATOM 2230 N N . GLU A 1 282 ? 21.608 9.019 8.072 1.00 83.06 282 GLU A N 1
ATOM 2231 C CA . GLU A 1 282 ? 21.194 8.310 9.295 1.00 83.06 282 GLU A CA 1
ATOM 2232 C C . GLU A 1 282 ? 21.568 9.048 10.591 1.00 83.06 282 GLU A C 1
ATOM 2234 O O . GLU A 1 282 ? 20.900 8.899 11.614 1.00 83.06 282 GLU A O 1
ATOM 2239 N N . CYS A 1 283 ? 22.624 9.868 10.558 1.00 84.69 283 CYS A N 1
ATOM 2240 C CA . CYS A 1 283 ? 23.047 10.701 11.684 1.00 84.69 283 CYS A CA 1
ATOM 2241 C C . CYS A 1 283 ? 22.029 11.794 12.048 1.00 84.69 283 CYS A C 1
ATOM 2243 O O . CYS A 1 283 ? 21.987 12.215 13.202 1.00 84.69 283 CYS A O 1
ATOM 2245 N N . ASP A 1 284 ? 21.203 12.215 11.088 1.00 85.06 284 ASP A N 1
ATOM 2246 C CA . ASP A 1 284 ? 20.191 13.264 11.245 1.00 85.06 284 ASP A CA 1
ATOM 2247 C C . ASP A 1 284 ? 18.803 12.689 11.575 1.00 85.06 284 ASP A C 1
ATOM 2249 O O . ASP A 1 284 ? 17.824 13.424 11.732 1.00 85.06 284 ASP A O 1
ATOM 2253 N N . TRP A 1 285 ? 18.690 11.362 11.670 1.00 88.88 285 TRP A N 1
ATOM 2254 C CA . TRP A 1 285 ? 17.441 10.693 12.008 1.00 88.88 285 TRP A CA 1
ATOM 2255 C C . TRP A 1 285 ? 17.031 10.941 13.468 1.00 88.88 285 TRP A C 1
ATOM 2257 O O . TRP A 1 285 ? 17.878 11.087 14.357 1.00 88.88 285 TRP A O 1
ATOM 2267 N N . PRO A 1 286 ? 15.717 10.943 13.768 1.00 87.38 286 PRO A N 1
ATOM 2268 C CA . PRO A 1 286 ? 15.240 11.165 15.124 1.00 87.38 286 PRO A CA 1
ATOM 2269 C C . PRO A 1 286 ? 15.734 10.076 16.086 1.00 87.38 286 PRO A C 1
ATOM 2271 O O . PRO A 1 286 ? 15.709 8.876 15.805 1.00 87.38 286 PRO A O 1
ATOM 2274 N N . SER A 1 287 ? 16.165 10.515 17.268 1.00 86.56 287 SER A N 1
ATOM 2275 C CA . SER A 1 287 ? 16.615 9.623 18.335 1.00 86.56 287 SER A CA 1
ATOM 2276 C C . SER A 1 287 ? 15.445 8.962 19.063 1.00 86.56 287 SER A C 1
ATOM 2278 O O . SER A 1 287 ? 14.380 9.554 19.255 1.00 86.56 287 SER A O 1
ATOM 2280 N N . ASN A 1 288 ? 15.671 7.739 19.547 1.00 86.50 288 ASN A N 1
ATOM 2281 C CA . ASN A 1 288 ? 14.691 7.039 20.373 1.00 86.50 288 ASN A CA 1
ATOM 2282 C C . ASN A 1 288 ? 14.442 7.802 21.690 1.00 86.50 288 ASN A C 1
ATOM 2284 O O . ASN A 1 288 ? 15.401 8.267 22.313 1.00 86.50 288 ASN A O 1
ATOM 2288 N N . PRO A 1 289 ? 13.185 7.893 22.169 1.00 84.69 289 PRO A N 1
ATOM 2289 C CA . PRO A 1 289 ? 12.871 8.537 23.439 1.00 84.69 289 PRO A CA 1
ATOM 2290 C C . PRO A 1 289 ? 13.684 7.945 24.597 1.00 84.69 289 PRO A C 1
ATOM 2292 O O . PRO A 1 289 ? 13.733 6.724 24.767 1.00 84.69 289 PRO A O 1
ATOM 2295 N N . CYS A 1 290 ? 14.293 8.810 25.415 1.00 66.94 290 CYS A N 1
ATOM 2296 C CA . CYS A 1 290 ? 15.149 8.406 26.531 1.00 66.94 290 CYS A CA 1
ATOM 2297 C C . CYS A 1 290 ? 14.464 7.405 27.478 1.00 66.94 290 CYS A C 1
ATOM 2299 O O . CYS A 1 290 ? 13.262 7.493 27.761 1.00 66.94 290 CYS A O 1
ATOM 2301 N N . LYS A 1 291 ? 15.261 6.479 28.034 1.00 61.03 291 LYS A N 1
ATOM 2302 C CA . LYS A 1 291 ? 14.836 5.462 29.011 1.00 61.03 291 LYS A CA 1
ATOM 2303 C C . LYS A 1 291 ? 14.464 6.108 30.356 1.00 61.03 291 LYS A C 1
ATOM 2305 O O . LYS A 1 291 ? 15.193 6.019 31.338 1.00 61.03 291 LYS A O 1
ATOM 2310 N N . GLY A 1 292 ? 13.315 6.772 30.430 1.00 49.38 292 GLY A N 1
ATOM 2311 C CA . GLY A 1 292 ? 12.758 7.221 31.704 1.00 49.38 292 GLY A CA 1
ATOM 2312 C C . GLY A 1 292 ? 12.361 6.014 32.559 1.00 49.38 292 GLY A C 1
ATOM 2313 O O . GLY A 1 292 ? 11.546 5.198 32.125 1.00 49.38 292 GLY A O 1
ATOM 2314 N N . ARG A 1 293 ? 12.907 5.904 33.780 1.00 39.69 293 ARG A N 1
ATOM 2315 C CA . ARG A 1 293 ? 12.521 4.915 34.807 1.00 39.69 293 ARG A CA 1
ATOM 2316 C C . ARG A 1 293 ? 11.052 5.103 35.215 1.00 39.69 293 ARG A C 1
ATOM 2318 O O . ARG A 1 293 ? 10.756 5.661 36.264 1.00 39.69 293 ARG A O 1
ATOM 2325 N N . LYS A 1 294 ? 10.096 4.643 34.413 1.00 38.25 294 LYS A N 1
ATOM 2326 C CA . LYS A 1 294 ? 8.731 4.395 34.889 1.00 38.25 294 LYS A CA 1
ATOM 2327 C C . LYS A 1 294 ? 8.480 2.902 34.795 1.00 38.25 294 LYS A C 1
ATOM 2329 O O . LYS A 1 294 ? 8.232 2.368 33.718 1.00 38.25 294 LYS A O 1
ATOM 2334 N N . ALA A 1 295 ? 8.612 2.241 35.945 1.00 35.41 295 ALA A N 1
ATOM 2335 C CA . ALA A 1 295 ? 8.298 0.834 36.126 1.00 35.41 295 ALA A CA 1
ATOM 2336 C C . ALA A 1 295 ? 6.908 0.536 35.548 1.00 35.41 295 ALA A C 1
ATOM 2338 O O . ALA A 1 295 ? 5.920 1.199 35.873 1.00 35.41 295 ALA A O 1
ATOM 2339 N N . PHE A 1 296 ? 6.849 -0.456 34.669 1.00 40.62 296 PHE A N 1
ATOM 2340 C CA . PHE A 1 296 ? 5.635 -0.879 33.991 1.00 40.62 296 PHE A CA 1
ATOM 2341 C C . PHE A 1 296 ? 4.713 -1.576 35.009 1.00 40.62 296 PHE A C 1
ATOM 2343 O O . PHE A 1 296 ? 4.782 -2.788 35.207 1.00 40.62 296 PHE A O 1
ATOM 2350 N N . LYS A 1 297 ? 3.846 -0.822 35.702 1.00 35.72 297 LYS A N 1
ATOM 2351 C CA . LYS A 1 297 ? 2.754 -1.415 36.490 1.00 35.72 297 LYS A CA 1
ATOM 2352 C C . LYS A 1 297 ? 1.699 -1.947 35.520 1.00 35.72 297 LYS A C 1
ATOM 2354 O O . LYS A 1 297 ? 0.789 -1.232 35.113 1.00 35.72 297 LYS A O 1
ATOM 2359 N N . THR A 1 298 ? 1.827 -3.218 35.138 1.00 36.81 298 THR A N 1
ATOM 2360 C CA . THR A 1 298 ? 0.778 -3.941 34.405 1.00 36.81 298 THR A CA 1
ATOM 2361 C C . THR A 1 298 ? -0.393 -4.214 35.350 1.00 36.81 298 THR A C 1
ATOM 2363 O O . THR A 1 298 ? -0.532 -5.320 35.866 1.00 36.81 298 THR A O 1
ATOM 2366 N N . THR A 1 299 ? -1.264 -3.236 35.590 1.00 32.94 299 THR A N 1
ATOM 2367 C CA . THR A 1 299 ? -2.542 -3.499 36.266 1.00 32.94 299 THR A CA 1
ATOM 2368 C C . THR A 1 299 ? -3.558 -3.954 35.222 1.00 32.94 299 THR A C 1
ATOM 2370 O O . THR A 1 299 ? -4.432 -3.199 34.803 1.00 32.94 299 THR A O 1
ATOM 2373 N N . LEU A 1 300 ? -3.457 -5.214 34.786 1.00 36.12 300 LEU A N 1
ATOM 2374 C CA . LEU A 1 300 ? -4.631 -5.893 34.241 1.00 36.12 300 LEU A CA 1
ATOM 2375 C C . LEU A 1 300 ? -5.564 -6.113 35.438 1.00 36.12 300 LEU A C 1
ATOM 2377 O O . LEU A 1 300 ? -5.320 -7.007 36.244 1.00 36.12 300 LEU A O 1
ATOM 2381 N N . ARG A 1 301 ? -6.600 -5.280 35.591 1.00 30.48 301 ARG A N 1
ATOM 2382 C CA . ARG A 1 301 ? -7.695 -5.573 36.522 1.00 30.48 301 ARG A CA 1
ATOM 2383 C C . ARG A 1 301 ? -8.343 -6.878 36.064 1.00 30.48 301 ARG A C 1
ATOM 2385 O O . ARG A 1 301 ? -9.147 -6.884 35.135 1.00 30.48 301 ARG A O 1
ATOM 2392 N N . SER A 1 302 ? -7.987 -7.987 36.704 1.00 30.80 302 SER A N 1
ATOM 2393 C CA . SER A 1 302 ? -8.822 -9.177 36.710 1.00 30.80 302 SER A CA 1
ATOM 2394 C C . SER A 1 302 ? -10.146 -8.781 37.356 1.00 30.80 302 SER A C 1
ATOM 2396 O O . SER A 1 302 ? -10.218 -8.478 38.546 1.00 30.80 302 SER A O 1
ATOM 2398 N N . ARG A 1 303 ? -11.218 -8.745 36.562 1.00 32.66 303 ARG A N 1
ATOM 2399 C CA . ARG A 1 303 ? -12.575 -8.852 37.096 1.00 32.66 303 ARG A CA 1
ATOM 2400 C C . ARG A 1 303 ? -12.693 -10.254 37.692 1.00 32.66 303 ARG A C 1
ATOM 2402 O O . ARG A 1 303 ? -13.067 -11.197 37.004 1.00 32.66 303 ARG A O 1
ATOM 2409 N N . THR A 1 304 ? -12.326 -10.399 38.959 1.00 31.08 304 THR A N 1
ATOM 2410 C CA . THR A 1 304 ? -12.679 -11.584 39.734 1.00 31.08 304 THR A CA 1
ATOM 2411 C C . THR A 1 304 ? -14.187 -11.536 39.947 1.00 31.08 304 THR A C 1
ATOM 2413 O O . THR A 1 304 ? -14.710 -10.649 40.623 1.00 31.08 304 THR A O 1
ATOM 2416 N N . ARG A 1 305 ? -14.892 -12.470 39.310 1.00 33.19 305 ARG A N 1
ATOM 2417 C CA . ARG A 1 305 ? -16.306 -12.767 39.533 1.00 33.19 305 ARG A CA 1
ATOM 2418 C C . ARG A 1 305 ? -16.457 -13.155 41.010 1.00 33.19 305 ARG A C 1
ATOM 2420 O O . ARG A 1 305 ? -16.066 -14.251 41.394 1.00 33.19 305 ARG A O 1
ATOM 2427 N N . ARG A 1 306 ? -16.960 -12.247 41.854 1.00 30.44 306 ARG A N 1
ATOM 2428 C CA . ARG A 1 306 ? -17.395 -12.591 43.215 1.00 30.44 306 ARG A CA 1
ATOM 2429 C C . ARG A 1 306 ? -18.615 -13.501 43.085 1.00 30.44 306 ARG A C 1
ATOM 2431 O O . ARG A 1 306 ? -19.698 -13.030 42.759 1.00 30.44 306 ARG A O 1
ATOM 2438 N N . GLN A 1 307 ? -18.424 -14.797 43.313 1.00 31.03 307 GLN A N 1
ATOM 2439 C CA . GLN A 1 307 ? -19.503 -15.660 43.777 1.00 31.03 307 GLN A CA 1
ATOM 2440 C C . GLN A 1 307 ? -19.815 -15.247 45.217 1.00 31.03 307 GLN A C 1
ATOM 2442 O O . GLN A 1 307 ? -18.966 -15.329 46.101 1.00 31.03 307 GLN A O 1
ATOM 2447 N N . SER A 1 308 ? -21.021 -14.739 45.436 1.00 30.52 308 SER A N 1
ATOM 2448 C CA . SER A 1 308 ? -21.595 -14.544 46.760 1.00 30.52 308 SER A CA 1
ATOM 2449 C C . SER A 1 308 ? -22.110 -15.888 47.275 1.00 30.52 308 SER A C 1
ATOM 2451 O O . SER A 1 308 ? -23.251 -16.261 47.017 1.00 30.52 308 SER A O 1
ATOM 2453 N N . THR A 1 309 ? -21.282 -16.622 48.010 1.00 30.14 309 THR A N 1
ATOM 2454 C CA . THR A 1 309 ? -21.762 -17.629 48.963 1.00 30.14 309 THR A CA 1
ATOM 2455 C C . THR A 1 309 ? -22.071 -16.909 50.269 1.00 30.14 309 THR A C 1
ATOM 2457 O O . THR A 1 309 ? -21.171 -16.627 51.058 1.00 30.14 309 THR A O 1
ATOM 2460 N N . GLN A 1 310 ? -23.339 -16.553 50.475 1.00 31.81 310 GLN A N 1
ATOM 2461 C CA . GLN A 1 310 ? -23.820 -16.055 51.758 1.00 31.81 310 GLN A CA 1
ATOM 2462 C C . GLN A 1 310 ? -24.331 -17.251 52.563 1.00 31.81 310 GLN A C 1
ATOM 2464 O O . GLN A 1 310 ? -25.369 -17.838 52.260 1.00 31.81 310 GLN A O 1
ATOM 2469 N N . SER A 1 311 ? -23.555 -17.628 53.573 1.00 30.16 311 SER A N 1
ATOM 2470 C CA . SER A 1 311 ? -23.944 -18.554 54.625 1.00 30.16 311 SER A CA 1
ATOM 2471 C C . SER A 1 311 ? -25.109 -17.960 55.425 1.00 30.16 311 SER A C 1
ATOM 2473 O O . SER A 1 311 ? -24.978 -16.933 56.090 1.00 30.16 311 SER A O 1
ATOM 2475 N N . LYS A 1 312 ? -26.274 -18.614 55.382 1.00 32.50 312 LYS A N 1
ATOM 2476 C CA . LYS A 1 312 ? -27.329 -18.422 56.381 1.00 32.50 312 LYS A CA 1
ATOM 2477 C C . LYS A 1 312 ? -27.071 -19.391 57.532 1.00 32.50 312 LYS A C 1
ATOM 2479 O O . LYS A 1 312 ? -27.366 -20.573 57.431 1.00 32.50 312 LYS A O 1
ATOM 2484 N N . SER A 1 313 ? -26.536 -18.867 58.630 1.00 30.27 313 SER A N 1
ATOM 2485 C CA . SER A 1 313 ? -26.661 -19.459 59.961 1.00 30.27 313 SER A CA 1
ATOM 2486 C C . SER A 1 313 ? -27.265 -18.400 60.875 1.00 30.27 313 SER A C 1
ATOM 2488 O O . SER A 1 313 ? -26.590 -17.454 61.272 1.00 30.27 313 SER A O 1
ATOM 2490 N N . LYS A 1 314 ? -28.561 -18.532 61.170 1.00 36.53 314 LYS A N 1
ATOM 2491 C CA . LYS A 1 314 ? -29.189 -17.933 62.350 1.00 36.53 314 LYS A CA 1
ATOM 2492 C C . LYS A 1 314 ? -30.217 -18.911 62.909 1.00 36.53 314 LYS A C 1
ATOM 2494 O O . LYS A 1 314 ? -31.270 -19.132 62.325 1.00 36.53 314 LYS A O 1
ATOM 2499 N N . ARG A 1 315 ? -29.807 -19.489 64.039 1.00 32.44 315 ARG A N 1
ATOM 2500 C CA . ARG A 1 315 ? -30.586 -19.973 65.183 1.00 32.44 315 ARG A CA 1
ATOM 2501 C C . ARG A 1 315 ? -32.065 -19.560 65.185 1.00 32.44 315 ARG A C 1
ATOM 2503 O O . ARG A 1 315 ? -32.365 -18.374 65.277 1.00 32.44 315 ARG A O 1
ATOM 2510 N N . THR A 1 316 ? -32.933 -20.556 65.299 1.00 33.06 316 THR A N 1
ATOM 2511 C CA . THR A 1 316 ? -34.210 -20.487 66.017 1.00 33.06 316 THR A CA 1
ATOM 2512 C C . THR A 1 316 ? -34.160 -21.502 67.163 1.00 33.06 316 THR A C 1
ATOM 2514 O O . THR A 1 316 ? -33.827 -22.668 66.961 1.00 33.06 316 THR A O 1
ATOM 2517 N N . LYS A 1 317 ? -34.418 -21.035 68.387 1.00 37.78 317 LYS A N 1
ATOM 2518 C CA . LYS A 1 317 ? -34.737 -21.838 69.575 1.00 37.78 317 LYS A CA 1
ATOM 2519 C C . LYS A 1 317 ? -35.867 -21.118 70.318 1.00 37.78 317 LYS A C 1
ATOM 2521 O O . LYS A 1 317 ? -35.731 -19.917 70.544 1.00 37.78 317 LYS A O 1
ATOM 2526 N N . ASN A 1 318 ? -36.857 -21.912 70.739 1.00 33.34 318 ASN A N 1
ATOM 2527 C CA . ASN A 1 318 ? -37.969 -21.646 71.669 1.00 33.34 318 ASN A CA 1
ATOM 2528 C C . ASN A 1 318 ? -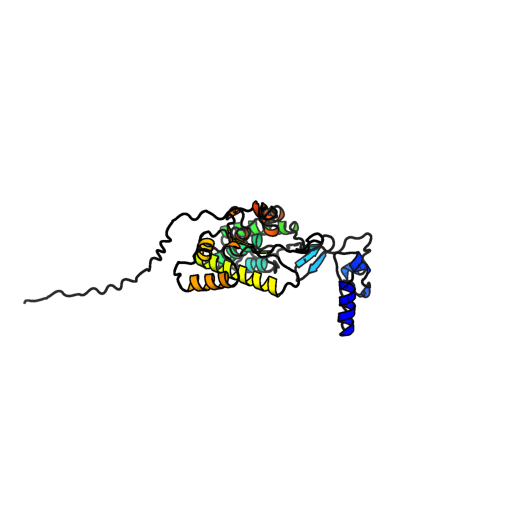39.127 -20.839 71.042 1.00 33.34 318 ASN A C 1
ATOM 2530 O O . ASN A 1 318 ? -38.875 -19.786 70.470 1.00 33.34 318 ASN A O 1
ATOM 2534 N N . GLN A 1 319 ? -40.399 -21.245 71.084 1.00 36.06 319 GLN A N 1
ATOM 2535 C CA . GLN A 1 319 ? -41.148 -22.237 71.875 1.00 36.06 319 GLN A CA 1
ATOM 2536 C C . GLN A 1 319 ? -41.924 -23.207 70.978 1.00 36.06 319 GLN A C 1
ATOM 2538 O O . GLN A 1 319 ? -42.190 -22.836 69.814 1.00 36.06 319 GLN A O 1
#